Protein AF-A0A0R0E3N4-F1 (afdb_monomer_lite)

InterPro domains:
  IPR044238 Histone-lysine N-methyltransferase ASHR2-like [PTHR47420] (64-200)
  IPR046341 SET domain superfamily [G3DSA:2.170.270.10] (118-188)
  IPR046341 SET domain superfamily [SSF82199] (11-208)

Organism: Glycine max (NCBI:txid3847)

pLDDT: mean 72.22, std 20.23, range [28.89, 97.94]

Radius of gyration: 21.81 Å; chains: 1; bounding box: 54×53×67 Å

Structure (mmCIF, N/CA/C/O backbone):
data_AF-A0A0R0E3N4-F1
#
_entry.id   AF-A0A0R0E3N4-F1
#
loop_
_atom_site.group_PDB
_atom_site.id
_atom_site.type_symbol
_atom_site.label_atom_id
_atom_site.label_alt_id
_atom_site.label_comp_id
_atom_site.label_asym_id
_atom_site.label_entity_id
_atom_site.label_seq_id
_atom_site.pdbx_PDB_ins_code
_atom_site.Cartn_x
_atom_site.Cartn_y
_atom_site.Cartn_z
_atom_site.occupancy
_atom_site.B_iso_or_equiv
_atom_site.auth_seq_id
_atom_site.auth_comp_id
_atom_site.auth_asym_id
_atom_site.auth_atom_id
_atom_site.pdbx_PDB_model_num
ATOM 1 N N . MET A 1 1 ? -8.255 33.080 -35.577 1.00 38.28 1 MET A N 1
ATOM 2 C CA . MET A 1 1 ? -7.190 32.086 -35.333 1.00 38.28 1 MET A CA 1
ATOM 3 C C . MET A 1 1 ? -7.620 31.257 -34.135 1.00 38.28 1 MET A C 1
ATOM 5 O O . MET A 1 1 ? -7.646 31.780 -33.030 1.00 38.28 1 MET A O 1
ATOM 9 N N . LEU A 1 2 ? -8.119 30.042 -34.374 1.00 29.05 2 LEU A N 1
ATOM 10 C CA . LEU A 1 2 ? -8.650 29.167 -33.329 1.00 29.05 2 LEU A CA 1
ATOM 11 C C . LEU A 1 2 ? -7.459 28.662 -32.500 1.00 29.05 2 LEU A C 1
ATOM 13 O O . LEU A 1 2 ? -6.688 27.831 -32.976 1.00 29.05 2 LEU A O 1
ATOM 17 N N . ILE A 1 3 ? -7.261 29.205 -31.297 1.00 33.22 3 ILE A N 1
ATOM 18 C CA . ILE A 1 3 ? -6.323 28.630 -30.331 1.00 33.22 3 ILE A CA 1
ATOM 19 C C . ILE A 1 3 ? -6.971 27.332 -29.858 1.00 33.22 3 ILE A C 1
ATOM 21 O O . ILE A 1 3 ? -7.804 27.318 -28.955 1.00 33.22 3 ILE A O 1
ATOM 25 N N . VAL A 1 4 ? -6.628 26.236 -30.531 1.00 31.52 4 VAL A N 1
ATOM 26 C CA . VAL A 1 4 ? -6.852 24.895 -30.009 1.00 31.52 4 VAL A CA 1
ATOM 27 C C . VAL A 1 4 ? -5.963 24.798 -28.778 1.00 31.52 4 VAL A C 1
ATOM 29 O O . VAL A 1 4 ? -4.752 24.613 -28.887 1.00 31.52 4 VAL A O 1
ATOM 32 N N . MET A 1 5 ? -6.555 24.993 -27.599 1.00 29.36 5 MET A N 1
ATOM 33 C CA . MET A 1 5 ? -5.931 24.597 -26.346 1.00 29.36 5 MET A CA 1
ATOM 34 C C . MET A 1 5 ? -5.705 23.090 -26.442 1.00 29.36 5 MET A C 1
ATOM 36 O O . MET A 1 5 ? -6.627 22.298 -26.257 1.00 29.36 5 MET A O 1
ATOM 40 N N . VAL A 1 6 ? -4.487 22.694 -26.811 1.00 30.58 6 VAL A N 1
ATOM 41 C CA . VAL A 1 6 ? -4.043 21.308 -26.724 1.00 30.58 6 VAL A CA 1
ATOM 42 C C . VAL A 1 6 ? -4.150 20.949 -25.251 1.00 30.58 6 VAL A C 1
ATOM 44 O O . VAL A 1 6 ? -3.351 21.407 -24.436 1.00 30.58 6 VAL A O 1
ATOM 47 N N . ALA A 1 7 ? -5.196 20.201 -24.901 1.00 36.47 7 ALA A N 1
ATOM 48 C CA . ALA A 1 7 ? -5.356 19.651 -23.571 1.00 36.47 7 ALA A CA 1
ATOM 49 C C . ALA A 1 7 ? -4.052 18.927 -23.227 1.00 36.47 7 ALA A C 1
ATOM 51 O O . ALA A 1 7 ? -3.679 17.969 -23.908 1.00 36.47 7 ALA A O 1
ATOM 52 N N . SER A 1 8 ? -3.327 19.445 -22.233 1.00 45.41 8 SER A N 1
ATOM 53 C CA . SER A 1 8 ? -2.086 18.845 -21.754 1.00 45.41 8 SER A CA 1
ATOM 54 C C . SER A 1 8 ? -2.385 17.392 -21.397 1.00 45.41 8 SER A C 1
ATOM 56 O O . SER A 1 8 ? -3.122 17.116 -20.446 1.00 45.41 8 SER A O 1
ATOM 58 N N . ARG A 1 9 ? -1.912 16.454 -22.224 1.00 63.31 9 ARG A N 1
ATOM 59 C CA . ARG A 1 9 ? -2.118 15.028 -21.983 1.00 63.31 9 ARG A CA 1
ATOM 60 C C . ARG A 1 9 ? -1.339 14.676 -20.723 1.00 63.31 9 ARG A C 1
ATOM 62 O O . ARG A 1 9 ? -0.120 14.818 -20.688 1.00 63.31 9 ARG A O 1
ATOM 69 N N . SER A 1 10 ? -2.056 14.243 -19.687 1.00 82.56 10 SER A N 1
ATOM 70 C CA . SER A 1 10 ? -1.453 13.737 -18.451 1.00 82.56 10 SER A CA 1
ATOM 71 C C . SER A 1 10 ? -0.398 12.683 -18.786 1.00 82.56 10 SER A C 1
ATOM 73 O O . SER A 1 10 ? -0.695 11.769 -19.553 1.00 82.56 10 SER A O 1
ATOM 75 N N . LEU A 1 11 ? 0.805 12.792 -18.206 1.00 86.75 11 LEU A N 1
ATOM 76 C CA . LEU A 1 11 ? 1.922 11.849 -18.405 1.00 86.75 11 LEU A CA 1
ATOM 77 C C . LEU A 1 11 ? 1.568 10.416 -17.995 1.00 86.75 11 LEU A C 1
ATOM 79 O O . LEU A 1 11 ? 2.136 9.454 -18.509 1.00 86.75 11 LEU A O 1
ATOM 83 N N . LEU A 1 12 ? 0.628 10.296 -17.059 1.00 90.19 12 LEU A N 1
ATOM 84 C CA . LEU A 1 12 ? 0.158 9.041 -16.502 1.00 90.19 12 LEU A CA 1
ATOM 85 C C . LEU A 1 12 ? -1.343 8.889 -16.732 1.00 90.19 12 LEU A C 1
ATOM 87 O O . LEU A 1 12 ? -2.089 9.874 -16.728 1.00 90.19 12 LEU A O 1
ATOM 91 N N . ARG A 1 13 ? -1.794 7.646 -16.863 1.00 92.44 13 ARG A N 1
ATOM 92 C CA . ARG A 1 13 ? -3.210 7.273 -16.836 1.00 92.44 13 ARG A CA 1
ATOM 93 C C . ARG A 1 13 ? -3.412 6.069 -15.924 1.00 92.44 13 ARG A C 1
ATOM 95 O O . ARG A 1 13 ? -2.495 5.273 -15.748 1.00 92.44 13 ARG A O 1
ATOM 102 N N . MET A 1 14 ? -4.597 5.961 -15.338 1.00 92.25 14 MET A N 1
ATOM 103 C CA . MET A 1 14 ? -4.974 4.808 -14.524 1.00 92.25 14 MET A CA 1
ATOM 104 C C . MET A 1 14 ? -5.423 3.664 -15.432 1.00 92.25 14 MET A C 1
ATOM 106 O O . MET A 1 14 ? -6.168 3.898 -16.379 1.00 92.25 14 MET A O 1
ATOM 110 N N . GLU A 1 15 ? -4.984 2.449 -15.131 1.00 94.44 15 GLU A N 1
ATOM 111 C CA . GLU A 1 15 ? -5.336 1.228 -15.854 1.00 94.44 15 GLU A CA 1
ATOM 112 C C . GLU A 1 15 ? -5.663 0.099 -14.877 1.00 94.44 15 GLU A C 1
ATOM 114 O O . GLU A 1 15 ? -5.150 0.061 -13.754 1.00 94.44 15 GLU A O 1
ATOM 119 N N . GLN A 1 16 ? -6.481 -0.850 -15.331 1.00 94.69 16 GLN A N 1
ATOM 120 C CA . GLN A 1 16 ? -6.652 -2.136 -14.663 1.00 94.69 16 GLN A CA 1
ATOM 121 C C . GLN A 1 16 ? -5.630 -3.120 -15.238 1.00 94.69 16 GLN A C 1
ATOM 123 O O . GLN A 1 16 ? -5.698 -3.494 -16.407 1.00 94.69 16 GLN A O 1
ATOM 128 N N . ILE A 1 17 ? -4.679 -3.548 -14.416 1.00 90.88 17 ILE A N 1
ATOM 129 C CA . ILE A 1 17 ? -3.582 -4.423 -14.816 1.00 90.88 17 ILE A CA 1
ATOM 130 C C . ILE A 1 17 ? -3.919 -5.861 -14.383 1.00 90.88 17 ILE A C 1
ATOM 132 O O . ILE A 1 17 ? -4.115 -6.107 -13.186 1.00 90.88 17 ILE A O 1
ATOM 136 N N . PRO A 1 18 ? -3.984 -6.830 -15.317 1.00 89.88 18 PRO A N 1
ATOM 137 C CA . PRO A 1 18 ? -4.276 -8.225 -14.992 1.00 89.88 18 PRO A CA 1
ATOM 138 C C . PRO A 1 18 ? -3.349 -8.768 -13.898 1.00 89.88 18 PRO A C 1
ATOM 140 O O . PRO A 1 18 ? -2.129 -8.644 -13.990 1.00 89.88 18 PRO A O 1
ATOM 143 N N . GLY A 1 19 ? -3.935 -9.326 -12.835 1.00 86.06 19 GLY A N 1
ATOM 144 C CA . GLY A 1 19 ? -3.200 -9.879 -11.690 1.00 86.06 19 GLY A CA 1
ATOM 145 C C . GLY A 1 19 ? -2.494 -8.860 -10.783 1.00 86.06 19 GLY A C 1
ATOM 146 O O . GLY A 1 19 ? -1.947 -9.267 -9.767 1.00 86.06 19 GLY A O 1
ATOM 147 N N . LYS A 1 20 ? -2.508 -7.556 -11.105 1.00 86.31 20 LYS A N 1
ATOM 148 C CA . LYS A 1 20 ? -1.841 -6.498 -10.313 1.00 86.31 20 LYS A CA 1
ATOM 149 C C . LYS A 1 20 ? -2.785 -5.394 -9.819 1.00 86.31 20 LYS A C 1
ATOM 151 O O . LYS A 1 20 ? -2.337 -4.421 -9.223 1.00 86.31 20 LYS A O 1
ATOM 156 N N . GLY A 1 21 ? -4.084 -5.505 -10.089 1.00 89.88 21 GLY A N 1
ATOM 157 C CA . GLY A 1 21 ? -5.069 -4.507 -9.671 1.00 89.88 21 GLY A CA 1
ATOM 158 C C . GLY A 1 21 ? -4.987 -3.208 -10.478 1.00 89.88 21 GLY A C 1
ATOM 159 O O . GLY A 1 21 ? -4.683 -3.221 -11.668 1.00 89.88 21 GLY A O 1
ATOM 160 N N . ARG A 1 22 ? -5.306 -2.077 -9.844 1.00 93.38 22 ARG A N 1
ATOM 161 C CA . ARG A 1 22 ? -5.263 -0.751 -10.485 1.00 93.38 22 ARG A CA 1
ATOM 162 C C . ARG A 1 22 ? -3.859 -0.179 -10.381 1.00 93.38 22 ARG A C 1
ATOM 164 O O . ARG A 1 22 ? -3.309 -0.188 -9.289 1.00 93.38 22 ARG A O 1
ATOM 171 N N . GLY A 1 23 ? -3.344 0.390 -11.465 1.00 92.44 23 GLY A N 1
ATOM 172 C CA . GLY A 1 23 ? -2.042 1.051 -11.461 1.00 92.44 23 GLY A CA 1
ATOM 173 C C . GLY A 1 23 ? -1.989 2.278 -12.366 1.00 92.44 23 GLY A C 1
ATOM 174 O O . GLY A 1 23 ? -2.790 2.424 -13.290 1.00 92.44 23 GLY A O 1
ATOM 175 N N . LEU A 1 24 ? -1.038 3.171 -12.105 1.00 91.56 24 LEU A N 1
ATOM 176 C CA . LEU A 1 24 ? -0.659 4.240 -13.023 1.00 91.56 24 LEU A CA 1
ATOM 177 C C . LEU A 1 24 ? 0.336 3.707 -14.052 1.00 91.56 24 LEU A C 1
ATOM 179 O O . LEU A 1 24 ? 1.364 3.133 -13.702 1.00 91.56 24 LEU A O 1
ATOM 183 N N . VAL A 1 25 ? 0.042 3.951 -15.326 1.00 92.88 25 VAL A N 1
ATOM 184 C CA . VAL A 1 25 ? 0.941 3.651 -16.444 1.00 92.88 25 VAL A CA 1
ATOM 185 C C . VAL A 1 25 ? 1.244 4.915 -17.234 1.00 92.88 25 VAL A C 1
ATOM 187 O O . VAL A 1 25 ? 0.434 5.847 -17.288 1.00 92.88 25 VAL A O 1
ATOM 190 N N . ALA A 1 26 ? 2.396 4.936 -17.896 1.00 91.62 26 ALA A N 1
ATOM 191 C CA . ALA A 1 26 ? 2.759 6.015 -18.799 1.00 91.62 26 ALA A CA 1
ATOM 192 C C . ALA A 1 26 ? 1.774 6.102 -19.981 1.00 91.62 26 ALA A C 1
ATOM 194 O O . ALA A 1 26 ? 1.436 5.100 -20.615 1.00 91.62 26 ALA A O 1
ATOM 195 N N . SER A 1 27 ? 1.295 7.308 -20.288 1.00 92.12 27 SER A N 1
ATOM 196 C CA . SER A 1 27 ? 0.447 7.590 -21.460 1.00 92.12 27 SER A CA 1
ATOM 197 C C . SER A 1 27 ? 1.247 7.878 -22.731 1.00 92.12 27 SER A C 1
ATOM 199 O O . SER A 1 27 ? 0.683 7.929 -23.823 1.00 92.12 27 SER A O 1
ATOM 201 N N . GLN A 1 28 ? 2.554 8.065 -22.577 1.00 91.19 28 GLN A N 1
ATOM 202 C CA . GLN A 1 28 ? 3.512 8.393 -23.621 1.00 91.19 28 GLN A CA 1
ATOM 203 C C . GLN A 1 28 ? 4.918 7.972 -23.182 1.00 91.19 28 GLN A C 1
ATOM 205 O O . GLN A 1 28 ? 5.122 7.596 -22.029 1.00 91.19 28 GLN A O 1
ATOM 210 N N . LEU A 1 29 ? 5.893 8.065 -24.086 1.00 89.25 29 LEU A N 1
ATOM 211 C CA . LEU A 1 29 ? 7.301 7.896 -23.734 1.00 89.25 29 LEU A CA 1
ATOM 212 C C . LEU A 1 29 ? 7.722 8.960 -22.710 1.00 89.25 29 LEU A C 1
ATOM 214 O O . LEU A 1 29 ? 7.421 10.145 -22.870 1.00 89.25 29 LEU A O 1
ATOM 218 N N . LEU A 1 30 ? 8.421 8.522 -21.666 1.00 84.62 30 LEU A N 1
ATOM 219 C CA . LEU A 1 30 ? 8.923 9.364 -20.584 1.00 84.62 30 LEU A CA 1
ATOM 220 C C . LEU A 1 30 ? 10.445 9.438 -20.676 1.00 84.62 30 LEU A C 1
ATOM 222 O O . LEU A 1 30 ? 11.097 8.455 -21.026 1.00 84.62 30 LEU A O 1
ATOM 226 N N . LYS A 1 31 ? 11.015 10.602 -20.365 1.00 81.44 31 LYS A N 1
ATOM 227 C CA . LYS A 1 31 ? 12.471 10.760 -20.270 1.00 81.44 31 LYS A CA 1
ATOM 228 C C . LYS A 1 31 ? 12.956 10.356 -18.879 1.00 81.44 31 LYS A C 1
ATOM 230 O O . LYS A 1 31 ? 12.248 10.559 -17.892 1.00 81.44 31 LYS A O 1
ATOM 235 N N . ALA A 1 32 ? 14.185 9.854 -18.792 1.00 80.12 32 ALA A N 1
ATOM 236 C CA . ALA A 1 32 ? 14.852 9.661 -17.508 1.00 80.12 32 ALA A CA 1
ATOM 237 C C . ALA A 1 32 ? 14.907 10.988 -16.725 1.00 80.12 32 ALA A C 1
ATOM 239 O O . ALA A 1 32 ? 15.133 12.048 -17.310 1.00 80.12 32 ALA A O 1
ATOM 240 N N . GLY A 1 33 ? 14.644 10.931 -15.416 1.00 76.12 33 GLY A N 1
ATOM 241 C CA . GLY A 1 33 ? 14.601 12.107 -14.535 1.00 76.12 33 GLY A CA 1
ATOM 242 C C . GLY A 1 33 ? 13.369 13.009 -14.699 1.00 76.12 33 GLY A C 1
ATOM 243 O O . GLY A 1 33 ? 13.237 14.001 -13.985 1.00 76.12 33 GLY A O 1
ATOM 244 N N . GLN A 1 34 ? 12.444 12.693 -15.611 1.00 77.81 34 GLN A N 1
ATOM 245 C CA . GLN A 1 34 ? 11.229 13.482 -15.785 1.00 77.81 34 GLN A CA 1
ATOM 246 C C . GLN A 1 34 ? 10.310 13.358 -14.561 1.00 77.81 34 GLN A C 1
ATOM 248 O O . GLN A 1 34 ? 9.928 12.259 -14.164 1.00 77.81 34 GLN A O 1
ATOM 253 N N . ILE A 1 35 ? 9.893 14.496 -14.001 1.00 79.62 35 ILE A N 1
ATOM 254 C CA . ILE A 1 35 ? 8.940 14.532 -12.886 1.00 79.62 35 ILE A CA 1
ATOM 255 C C . ILE A 1 35 ? 7.564 14.074 -13.384 1.00 79.62 35 ILE A C 1
ATOM 257 O O . ILE A 1 35 ? 6.957 14.714 -14.245 1.00 79.62 35 ILE A O 1
ATOM 261 N N . LEU A 1 36 ? 7.071 12.963 -12.832 1.00 79.62 36 LEU A N 1
ATOM 262 C CA . LEU A 1 36 ? 5.793 12.358 -13.230 1.00 79.62 36 LEU A CA 1
ATOM 263 C C . LEU A 1 36 ? 4.612 12.885 -12.415 1.00 79.62 36 LEU A C 1
ATOM 265 O O . LEU A 1 36 ? 3.540 13.142 -12.961 1.00 79.62 36 LEU A O 1
ATOM 269 N N . LEU A 1 37 ? 4.812 13.045 -11.108 1.00 76.62 37 LEU A N 1
ATOM 270 C CA . LEU A 1 37 ? 3.835 13.587 -10.175 1.00 76.62 37 LEU A CA 1
ATOM 271 C C . LEU A 1 37 ? 4.526 14.542 -9.210 1.00 76.62 37 LEU A C 1
ATOM 273 O O . LEU A 1 37 ? 5.565 14.219 -8.645 1.00 76.62 37 LEU A O 1
ATOM 277 N N . LEU A 1 38 ? 3.876 15.675 -8.965 1.00 72.00 38 LEU A N 1
ATOM 278 C CA . LEU A 1 38 ? 4.173 16.546 -7.841 1.00 72.00 38 LEU A CA 1
ATOM 279 C C . LEU A 1 38 ? 2.931 16.574 -6.947 1.00 72.00 38 LEU A C 1
ATOM 281 O O . LEU A 1 38 ? 1.899 17.143 -7.312 1.00 72.00 38 LEU A O 1
ATOM 285 N N . SER A 1 39 ? 2.997 15.895 -5.805 1.00 67.50 39 SER A N 1
ATOM 286 C CA . SER A 1 39 ? 1.917 15.889 -4.817 1.00 67.50 39 SER A CA 1
ATOM 287 C C . SER A 1 39 ? 2.204 16.950 -3.766 1.00 67.50 39 SER A C 1
ATOM 289 O O . SER A 1 39 ? 3.079 16.768 -2.932 1.00 67.50 39 SER A O 1
ATOM 291 N N . SER A 1 40 ? 1.467 18.060 -3.810 1.00 54.47 40 SER A N 1
ATOM 292 C CA . SER A 1 40 ? 1.698 19.183 -2.897 1.00 54.47 40 SER A CA 1
ATOM 293 C C . SER A 1 40 ? 1.169 18.940 -1.482 1.00 54.47 40 SER A C 1
ATOM 295 O O . SER A 1 40 ? 1.692 19.526 -0.544 1.00 54.47 40 SER A O 1
ATOM 297 N N . HIS A 1 41 ? 0.141 18.097 -1.311 1.00 68.56 41 HIS A N 1
ATOM 298 C CA . HIS A 1 41 ? -0.488 17.868 -0.008 1.00 68.56 41 HIS A CA 1
ATOM 299 C C . HIS A 1 41 ? -0.944 16.410 0.131 1.00 68.56 41 HIS A C 1
ATOM 301 O O . HIS A 1 41 ? -1.670 15.921 -0.746 1.00 68.56 41 HIS A O 1
ATOM 307 N N . PRO A 1 42 ? -0.550 15.703 1.205 1.00 74.19 42 PRO A N 1
ATOM 308 C CA . PRO A 1 42 ? -1.092 14.385 1.491 1.00 74.19 42 PRO A CA 1
ATOM 309 C C . PRO A 1 42 ? -2.577 14.480 1.864 1.00 74.19 42 PRO A C 1
ATOM 311 O O . PRO A 1 42 ? -3.055 15.501 2.361 1.00 74.19 42 PRO A O 1
ATOM 314 N N . LEU A 1 43 ? -3.314 13.396 1.623 1.00 74.19 43 LEU A N 1
ATOM 315 C CA . LEU A 1 43 ? -4.706 13.265 2.042 1.00 74.19 43 LEU A CA 1
ATOM 316 C C . LEU A 1 43 ? -4.809 13.280 3.565 1.00 74.19 43 LEU A C 1
ATOM 318 O O . LEU A 1 43 ? -5.679 13.957 4.095 1.00 74.19 43 LEU A O 1
ATOM 322 N N . LEU A 1 44 ? -3.904 12.569 4.234 1.00 76.50 44 LEU A N 1
ATOM 323 C CA . LEU A 1 44 ? -3.768 12.501 5.682 1.00 76.50 44 LEU A CA 1
ATOM 324 C C . LEU A 1 44 ? -2.285 12.637 6.035 1.00 76.50 44 LEU A C 1
ATOM 326 O O . LEU A 1 44 ? -1.452 12.046 5.350 1.00 76.50 44 LEU A O 1
ATOM 330 N N . HIS A 1 45 ? -1.973 13.400 7.081 1.00 73.75 45 HIS A N 1
ATOM 331 C CA . HIS A 1 45 ? -0.630 13.546 7.638 1.00 73.75 45 HIS A CA 1
ATOM 332 C C . HIS A 1 45 ? -0.712 13.325 9.150 1.00 73.75 45 HIS A C 1
ATOM 334 O O . HIS A 1 45 ? -1.410 14.061 9.846 1.00 73.75 45 HIS A O 1
ATOM 340 N N . LEU A 1 46 ? -0.008 12.316 9.6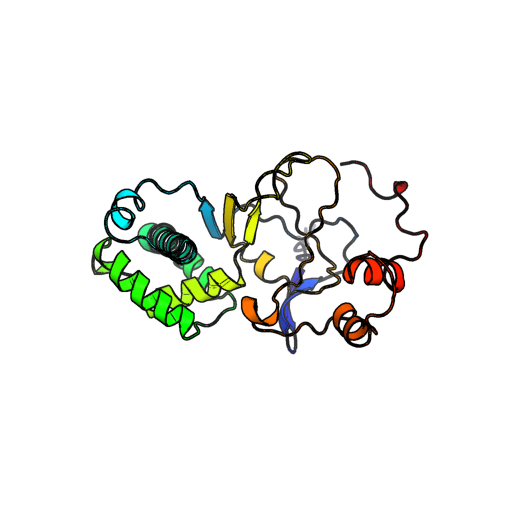45 1.00 69.56 46 LEU A N 1
ATOM 341 C CA . LEU A 1 46 ? 0.069 11.953 11.055 1.00 69.56 46 LEU A CA 1
ATOM 342 C C . LEU A 1 46 ? 1.494 12.207 11.530 1.00 69.56 46 LEU A C 1
ATOM 344 O O . LEU A 1 46 ? 2.380 11.410 11.227 1.00 69.56 46 LEU A O 1
ATOM 348 N N . THR A 1 47 ? 1.737 13.307 12.245 1.00 62.66 47 THR A N 1
ATOM 349 C CA . THR A 1 47 ? 3.030 13.483 12.918 1.00 62.66 47 THR A CA 1
ATOM 350 C C . THR A 1 47 ? 3.032 12.703 14.225 1.00 62.66 47 THR A C 1
ATOM 352 O O . THR A 1 47 ? 2.036 12.687 14.950 1.00 62.66 47 THR A O 1
ATOM 355 N N . LEU A 1 48 ? 4.173 12.103 14.565 1.00 56.69 48 LEU A N 1
ATOM 356 C CA . LEU A 1 48 ? 4.369 11.445 15.863 1.00 56.69 48 LEU A CA 1
ATOM 357 C C . LEU A 1 48 ? 4.312 12.424 17.057 1.00 56.69 48 LEU A C 1
ATOM 359 O O . LEU A 1 48 ? 4.259 11.988 18.199 1.00 56.69 48 LEU A O 1
ATOM 363 N N . THR A 1 49 ? 4.292 13.736 16.795 1.00 47.44 49 THR A N 1
ATOM 364 C CA . THR A 1 49 ? 4.247 14.819 17.791 1.00 47.44 49 THR A CA 1
ATOM 365 C C . THR A 1 49 ? 2.854 15.410 18.043 1.00 47.44 49 THR A C 1
ATOM 367 O O . THR A 1 49 ? 2.717 16.275 18.908 1.00 47.44 49 THR A O 1
ATOM 370 N N . MET A 1 50 ? 1.802 14.997 17.320 1.00 47.19 50 MET A N 1
ATOM 371 C CA . MET A 1 50 ? 0.417 15.452 17.569 1.00 47.19 50 MET A CA 1
ATOM 372 C C . MET A 1 50 ? -0.233 14.698 18.742 1.00 47.19 50 MET A C 1
ATOM 374 O O . MET A 1 50 ? -1.339 14.167 18.654 1.00 47.19 50 MET A O 1
ATOM 378 N N . THR A 1 51 ? 0.477 14.687 19.864 1.00 46.69 51 THR A N 1
ATOM 379 C CA . THR A 1 51 ? 0.271 13.820 21.025 1.00 46.69 51 THR A CA 1
ATOM 380 C C . THR A 1 51 ? -0.120 14.611 22.278 1.00 46.69 51 THR A C 1
ATOM 382 O O . THR A 1 51 ? 0.267 14.272 23.380 1.00 46.69 51 THR A O 1
ATOM 385 N N . ILE A 1 52 ? -0.907 15.687 22.166 1.00 41.75 52 ILE A N 1
ATOM 386 C CA . ILE A 1 52 ? -1.216 16.523 23.354 1.00 41.75 52 ILE A CA 1
ATOM 387 C C . ILE A 1 52 ? -2.645 16.317 23.884 1.00 41.75 52 ILE A C 1
ATOM 389 O O . ILE A 1 52 ? -2.905 16.546 25.062 1.00 41.75 52 ILE A O 1
ATOM 393 N N . VAL A 1 53 ? -3.575 15.800 23.073 1.00 46.25 53 VAL A N 1
ATOM 394 C CA . VAL A 1 53 ? -4.966 15.565 23.525 1.00 46.25 53 VAL A CA 1
ATOM 395 C C . VAL A 1 53 ? -5.270 14.080 23.748 1.00 46.25 53 VAL A C 1
ATOM 397 O O . VAL A 1 53 ? -6.069 13.750 24.618 1.00 46.25 53 VAL A O 1
ATOM 400 N N . LEU A 1 54 ? -4.602 13.173 23.024 1.00 51.62 54 LEU A N 1
ATOM 401 C CA . LEU A 1 54 ? -4.773 11.730 23.219 1.00 51.62 54 LEU A CA 1
ATOM 402 C C . LEU A 1 54 ? -3.863 11.153 24.307 1.00 51.62 54 LEU A C 1
ATOM 404 O O . LEU A 1 54 ? -4.296 10.246 25.010 1.00 51.62 54 LEU A O 1
ATOM 408 N N . GLU A 1 55 ? -2.643 11.670 24.492 1.00 50.44 55 GLU A N 1
ATOM 409 C CA . GLU A 1 55 ? -1.723 11.121 25.501 1.00 50.44 55 GLU A CA 1
ATOM 410 C C . GLU A 1 55 ? -2.282 11.235 26.914 1.00 50.44 55 GLU A C 1
ATOM 412 O O . GLU A 1 55 ? -2.146 10.294 27.685 1.00 50.44 55 GLU A O 1
ATOM 417 N N . SER A 1 56 ? -2.970 12.322 27.259 1.00 50.69 56 SER A N 1
ATOM 418 C CA . SER A 1 56 ? -3.563 12.465 28.591 1.00 50.69 56 SER A CA 1
ATOM 419 C C . SER A 1 56 ? -4.709 11.477 28.842 1.00 50.69 56 SER A C 1
ATOM 421 O O . SER A 1 56 ? -4.886 11.042 29.977 1.00 50.69 56 SER A O 1
ATOM 423 N N . TYR A 1 57 ? -5.448 11.066 27.804 1.00 50.12 57 TYR A N 1
ATOM 424 C CA . TYR A 1 57 ? -6.557 10.112 27.928 1.00 50.12 57 TYR A CA 1
ATOM 425 C C . TYR A 1 57 ? -6.111 8.645 27.797 1.00 50.12 57 TYR A C 1
ATOM 427 O O . TYR A 1 57 ? -6.517 7.810 28.607 1.00 50.12 57 TYR A O 1
ATOM 435 N N . LEU A 1 58 ? -5.247 8.315 26.826 1.00 51.91 58 LEU A N 1
ATOM 436 C CA . LEU A 1 58 ? -4.751 6.944 26.634 1.00 51.91 58 LEU A CA 1
ATOM 437 C C . LEU A 1 58 ? -3.675 6.559 27.653 1.00 51.91 58 LEU A C 1
ATOM 439 O O . LEU A 1 58 ? -3.691 5.421 28.118 1.00 51.91 58 LEU A O 1
ATOM 443 N N . SER A 1 59 ? -2.788 7.475 28.063 1.00 47.25 59 SER A N 1
ATOM 444 C CA . SER A 1 59 ? -1.750 7.147 29.058 1.00 47.25 59 SER A CA 1
ATOM 445 C C . SER A 1 59 ? -2.328 6.904 30.452 1.00 47.25 59 SER A C 1
ATOM 447 O O . SER A 1 59 ? -1.710 6.199 31.244 1.00 47.25 59 SER A O 1
ATOM 449 N N . LEU A 1 60 ? -3.515 7.447 30.762 1.00 43.84 60 LEU A N 1
ATOM 450 C CA . LEU A 1 60 ? -4.175 7.202 32.048 1.00 43.84 60 LEU A CA 1
ATOM 451 C C . LEU A 1 60 ? -4.904 5.855 32.119 1.00 43.84 60 LEU A C 1
ATOM 453 O O . LEU A 1 60 ? -5.256 5.433 33.217 1.00 43.84 60 LEU A O 1
ATOM 457 N N . THR A 1 61 ? -5.161 5.192 30.987 1.00 44.31 61 THR A N 1
ATOM 458 C CA . THR A 1 61 ? -6.007 3.990 30.980 1.00 44.31 61 THR A CA 1
ATOM 459 C C . THR A 1 61 ? -5.332 2.737 30.442 1.00 44.31 61 THR A C 1
ATOM 461 O O . THR A 1 61 ? -5.654 1.663 30.947 1.00 44.31 61 THR A O 1
ATOM 464 N N . ILE A 1 62 ? -4.412 2.795 29.468 1.00 47.38 62 ILE A N 1
ATOM 465 C CA . ILE A 1 62 ? -3.878 1.568 28.851 1.00 47.38 62 ILE A CA 1
ATOM 466 C C . ILE A 1 62 ? -2.436 1.778 28.348 1.00 47.38 62 ILE A C 1
ATOM 468 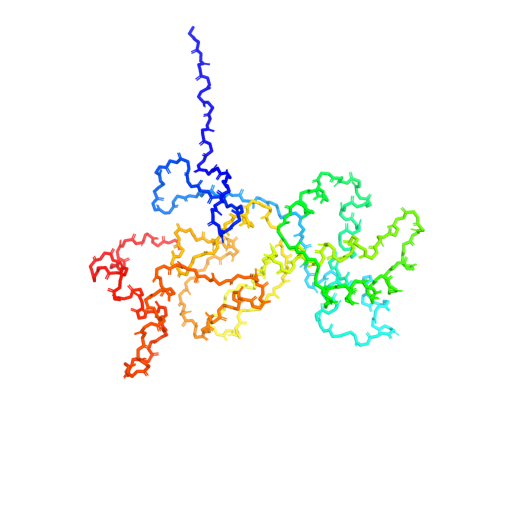O O . ILE A 1 62 ? -2.151 2.690 27.575 1.00 47.38 62 ILE A O 1
ATOM 472 N N . VAL A 1 63 ? -1.519 0.875 28.716 1.00 52.72 63 VAL A N 1
ATOM 473 C CA . VAL A 1 63 ? -0.245 0.682 27.998 1.00 52.72 63 VAL A CA 1
ATOM 474 C C . VAL A 1 63 ? -0.582 0.021 26.661 1.00 52.72 63 VAL A C 1
ATOM 476 O O . VAL A 1 63 ? -0.624 -1.203 26.552 1.00 52.72 63 VAL A O 1
ATOM 479 N N . LEU A 1 64 ? -0.939 0.811 25.648 1.00 56.03 64 LEU A N 1
ATOM 480 C CA . LEU A 1 64 ? -1.162 0.263 24.312 1.00 56.03 64 LEU A CA 1
ATOM 481 C C . LEU A 1 64 ? 0.182 -0.103 23.684 1.00 56.03 64 LEU A C 1
ATOM 483 O O . LEU A 1 64 ? 1.136 0.669 23.767 1.00 56.03 64 LEU A O 1
ATOM 487 N N . LEU A 1 65 ? 0.232 -1.238 22.979 1.00 61.75 65 LEU A N 1
ATOM 488 C CA . LEU A 1 65 ? 1.332 -1.501 22.051 1.00 61.75 65 LEU A CA 1
ATOM 489 C C . LEU A 1 65 ? 1.468 -0.328 21.071 1.00 61.75 65 LEU A C 1
ATOM 491 O O . LEU A 1 65 ? 0.461 0.215 20.605 1.00 61.75 65 LEU A O 1
ATOM 495 N N . SER A 1 66 ? 2.710 0.012 20.719 1.00 70.56 66 SER A N 1
ATOM 496 C CA . SER A 1 66 ? 3.055 1.127 19.824 1.00 70.56 66 SER A CA 1
ATOM 497 C C . SER A 1 66 ? 2.207 1.153 18.545 1.00 70.56 66 SER A C 1
ATOM 499 O O . SER A 1 66 ? 1.716 2.204 18.140 1.00 70.56 66 SER A O 1
ATOM 501 N N . GLN A 1 67 ? 1.932 -0.013 17.952 1.00 76.50 67 GLN A N 1
ATOM 502 C CA . GLN A 1 67 ? 1.094 -0.130 16.757 1.00 76.50 67 GLN A CA 1
ATOM 503 C C . GLN A 1 67 ? -0.348 0.351 16.986 1.00 76.50 67 GLN A C 1
ATOM 505 O O . GLN A 1 67 ? -0.897 1.088 16.168 1.00 76.50 67 GLN A O 1
ATOM 510 N N . ARG A 1 68 ? -0.973 -0.025 18.108 1.00 81.56 68 ARG A N 1
ATOM 511 C CA . ARG A 1 68 ? -2.353 0.378 18.413 1.00 81.56 68 ARG A CA 1
ATOM 512 C C . ARG A 1 68 ? -2.448 1.869 18.738 1.00 81.56 68 ARG A C 1
ATOM 514 O O . ARG A 1 68 ? -3.468 2.481 18.437 1.00 81.56 68 ARG A O 1
ATOM 521 N N . GLN A 1 69 ? -1.390 2.470 19.289 1.00 77.81 69 GLN A N 1
ATOM 522 C CA . GLN A 1 69 ? -1.323 3.923 19.476 1.00 77.81 69 GLN A CA 1
ATOM 523 C C . GLN A 1 69 ? -1.328 4.656 18.132 1.00 77.81 69 GLN A C 1
ATOM 525 O O . GLN A 1 69 ? -2.109 5.586 17.950 1.00 77.81 69 GLN A O 1
ATOM 530 N N . VAL A 1 70 ? -0.514 4.223 17.163 1.00 80.44 70 VAL A N 1
ATOM 531 C CA . VAL A 1 70 ? -0.506 4.810 15.809 1.00 80.44 70 VAL A CA 1
ATOM 532 C C . VAL A 1 70 ? -1.886 4.689 15.156 1.00 80.44 70 VAL A C 1
ATOM 534 O O . VAL A 1 70 ? -2.410 5.667 14.624 1.00 80.44 70 VAL A O 1
ATOM 537 N N . GLN A 1 71 ? -2.524 3.525 15.281 1.00 88.31 71 GLN A N 1
ATOM 538 C CA . GLN A 1 71 ? -3.878 3.304 14.776 1.00 88.31 71 GLN A CA 1
ATOM 539 C C . GLN A 1 71 ? -4.919 4.205 15.461 1.00 88.31 71 GLN A C 1
ATOM 541 O O . GLN A 1 71 ? -5.776 4.768 14.787 1.00 88.31 71 GLN A O 1
ATOM 546 N N . ALA A 1 72 ? -4.839 4.412 16.779 1.00 87.06 72 ALA A N 1
ATOM 547 C CA . ALA A 1 72 ? -5.729 5.337 17.481 1.00 87.06 72 ALA A CA 1
ATOM 548 C C . ALA A 1 72 ? -5.578 6.780 16.966 1.00 87.06 72 ALA A C 1
ATOM 550 O O . ALA A 1 72 ? -6.579 7.446 16.688 1.00 87.06 72 ALA A O 1
ATOM 551 N N . HIS A 1 73 ? -4.337 7.239 16.764 1.00 82.94 73 HIS A N 1
ATOM 552 C CA . HIS A 1 73 ? -4.061 8.558 16.188 1.00 82.94 73 HIS A CA 1
ATOM 553 C C . HIS A 1 73 ? -4.629 8.700 14.773 1.00 82.94 73 HIS A C 1
ATOM 555 O O . HIS A 1 73 ? -5.246 9.721 14.470 1.00 82.94 73 HIS A O 1
ATOM 561 N N . LEU A 1 74 ? -4.494 7.671 13.930 1.00 88.38 74 LEU A N 1
ATOM 562 C CA . LEU A 1 74 ? -5.115 7.621 12.605 1.00 88.38 74 LEU A CA 1
ATOM 563 C C . LEU A 1 74 ? -6.629 7.840 12.677 1.00 88.38 74 LEU A C 1
ATOM 565 O O . LEU A 1 74 ? -7.164 8.655 11.922 1.00 88.38 74 LEU A O 1
ATOM 569 N N . ILE A 1 75 ? -7.326 7.137 13.572 1.00 90.69 75 ILE A N 1
ATOM 570 C CA . ILE A 1 75 ? -8.787 7.230 13.684 1.00 90.69 75 ILE A CA 1
ATOM 571 C C . ILE A 1 75 ? -9.220 8.621 14.145 1.00 90.69 75 ILE A C 1
ATOM 573 O O . ILE A 1 75 ? -10.129 9.209 13.558 1.00 90.69 75 ILE A O 1
ATOM 577 N N . VAL A 1 76 ? -8.530 9.199 15.126 1.00 85.88 76 VAL A N 1
ATOM 578 C CA . VAL A 1 76 ? -8.837 10.551 15.614 1.00 85.88 76 VAL A CA 1
ATOM 579 C C . VAL A 1 76 ? -8.539 11.609 14.553 1.00 85.88 76 VAL A C 1
ATOM 581 O O . VAL A 1 76 ? -9.358 12.500 14.314 1.00 85.88 76 VAL A O 1
ATOM 584 N N . ALA A 1 77 ? -7.407 11.497 13.857 1.00 83.81 77 ALA A N 1
ATOM 585 C CA . ALA A 1 77 ? -7.081 12.394 12.755 1.00 83.81 77 ALA A CA 1
ATOM 586 C C . ALA A 1 77 ? -8.103 12.277 11.615 1.00 83.81 77 ALA A C 1
ATOM 588 O O . ALA A 1 77 ? -8.529 13.292 11.066 1.00 83.81 77 ALA A O 1
ATOM 589 N N . SER A 1 78 ? -8.556 11.059 11.305 1.00 86.38 78 SER A N 1
ATOM 590 C CA . SER A 1 78 ? -9.596 10.804 10.303 1.00 86.38 78 SER A CA 1
ATOM 591 C C . SER A 1 78 ? -10.936 11.419 10.705 1.00 86.38 78 SER A C 1
ATOM 593 O O . SER A 1 78 ? -11.587 12.054 9.876 1.00 86.38 78 SER A O 1
ATOM 595 N N . HIS A 1 79 ? -11.331 11.307 11.977 1.00 84.94 79 HIS A N 1
ATOM 596 C CA . HIS A 1 79 ? -12.536 11.952 12.499 1.00 84.94 79 HIS A CA 1
ATOM 597 C C . HIS A 1 79 ? -12.478 13.477 12.307 1.00 84.94 79 HIS A C 1
ATOM 599 O O . HIS A 1 79 ? -13.390 14.076 11.732 1.00 84.94 79 HIS A O 1
ATOM 605 N N . ASN A 1 80 ? -11.372 14.107 12.716 1.00 81.94 80 ASN A N 1
ATOM 606 C CA . ASN A 1 80 ? -11.191 15.556 12.596 1.00 81.94 80 ASN A CA 1
ATOM 607 C C . ASN A 1 80 ? -11.151 16.015 11.134 1.00 81.94 80 ASN A C 1
ATOM 609 O O . ASN A 1 80 ? -11.752 17.025 10.769 1.00 81.94 80 ASN A O 1
ATOM 613 N N . LEU A 1 81 ? -10.461 15.266 10.277 1.00 82.00 81 LEU A N 1
ATOM 614 C CA . LEU A 1 81 ? -10.267 15.649 8.888 1.00 82.00 81 LEU A CA 1
ATOM 615 C C . LEU A 1 81 ? -11.521 15.438 8.035 1.00 82.00 81 LEU A C 1
ATOM 617 O O . LEU A 1 81 ? -11.866 16.305 7.230 1.00 82.00 81 LEU A O 1
ATOM 621 N N . PHE A 1 82 ? -12.176 14.287 8.165 1.00 83.31 82 PHE A N 1
ATOM 622 C CA . PHE A 1 82 ? -13.245 13.886 7.255 1.00 83.31 82 PHE A CA 1
ATOM 623 C C . PHE A 1 82 ? -14.623 14.281 7.764 1.00 83.31 82 PHE A C 1
ATOM 625 O O . PHE A 1 82 ? -15.406 14.858 7.007 1.00 83.31 82 PHE A O 1
ATOM 632 N N . LEU A 1 83 ? -14.907 13.986 9.033 1.00 76.00 83 LEU A N 1
ATOM 633 C CA . LEU A 1 83 ? -16.234 14.181 9.605 1.00 76.00 83 LEU A CA 1
ATOM 634 C C . LEU A 1 83 ? -16.409 15.601 10.129 1.00 76.00 83 LEU A C 1
ATOM 636 O O . LEU A 1 83 ? -17.350 16.280 9.730 1.00 76.00 83 LEU A O 1
ATOM 640 N N . HIS A 1 84 ? -15.477 16.074 10.959 1.00 72.06 84 HIS A N 1
ATOM 641 C CA . HIS A 1 84 ? -15.616 17.377 11.610 1.00 72.06 84 HIS A CA 1
ATOM 642 C C . HIS A 1 84 ? -15.444 18.550 10.633 1.00 72.06 84 HIS A C 1
ATOM 644 O O . HIS A 1 84 ? -16.152 19.548 10.722 1.00 72.06 84 HIS A O 1
ATOM 650 N N . ASN A 1 85 ? -14.542 18.426 9.656 1.00 73.56 85 ASN A N 1
ATOM 651 C CA . ASN A 1 85 ? -14.369 19.442 8.610 1.00 73.56 85 ASN A CA 1
ATOM 652 C C . ASN A 1 85 ? -15.315 19.251 7.411 1.00 73.56 85 ASN A C 1
ATOM 654 O O . ASN A 1 85 ? -15.145 19.932 6.401 1.00 73.56 85 ASN A O 1
ATOM 658 N N . HIS A 1 86 ? -16.272 18.315 7.489 1.00 73.62 86 HIS A N 1
ATOM 659 C CA . HIS A 1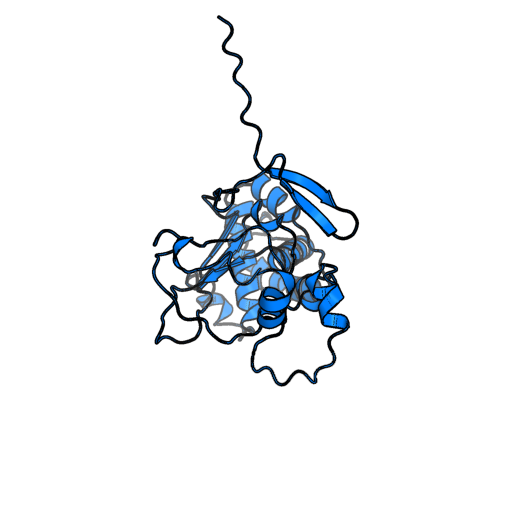 86 ? -17.229 18.000 6.426 1.00 73.62 86 HIS A CA 1
ATOM 660 C C . HIS A 1 86 ? -16.573 17.873 5.039 1.00 73.62 86 HIS A C 1
ATOM 662 O O . HIS A 1 86 ? -16.949 18.560 4.087 1.00 73.62 86 HIS A O 1
ATOM 668 N N . THR A 1 87 ? -15.612 16.951 4.892 1.00 80.25 87 THR A N 1
ATOM 669 C CA . THR A 1 87 ? -14.961 16.673 3.596 1.00 80.25 87 THR A CA 1
ATOM 670 C C . THR A 1 87 ? -15.295 15.279 3.031 1.00 80.25 87 THR A C 1
ATOM 672 O O . THR A 1 87 ? -14.398 14.443 2.885 1.00 80.25 87 THR A O 1
ATOM 675 N N . PRO A 1 88 ? -16.560 15.002 2.628 1.00 82.25 88 PRO A N 1
ATOM 676 C CA . PRO A 1 88 ? -16.960 13.689 2.107 1.00 82.25 88 PRO A CA 1
ATOM 677 C C . PRO A 1 88 ? -16.090 13.195 0.949 1.00 82.25 88 PRO A C 1
ATOM 679 O O . PRO A 1 88 ? -15.764 12.016 0.874 1.00 82.25 88 PRO A O 1
ATOM 682 N N . SER A 1 89 ? -15.650 14.094 0.064 1.00 86.69 89 SER A N 1
ATOM 683 C CA . SER A 1 89 ? -14.802 13.743 -1.081 1.00 86.69 89 SER A CA 1
ATOM 684 C C . SER A 1 89 ? -13.448 13.157 -0.669 1.00 86.69 89 SER A C 1
ATOM 686 O O . SER A 1 89 ? -12.948 12.243 -1.329 1.00 86.69 89 SER A O 1
ATOM 688 N N . LYS A 1 90 ? -12.863 13.634 0.437 1.00 87.56 90 LYS A N 1
ATOM 689 C CA . LYS A 1 90 ? -11.607 13.101 0.977 1.00 87.56 90 LYS A CA 1
ATOM 690 C C . LYS A 1 90 ? -11.811 11.713 1.572 1.00 87.56 90 LYS A C 1
ATOM 692 O O . LYS A 1 90 ? -11.019 10.823 1.273 1.00 87.56 90 LYS A O 1
ATOM 697 N N . LEU A 1 91 ? -12.898 11.511 2.321 1.00 89.62 91 LEU A N 1
ATOM 698 C CA . LEU A 1 91 ? -13.257 10.193 2.846 1.00 89.62 91 LEU A CA 1
ATOM 699 C C . LEU A 1 91 ? -13.507 9.194 1.715 1.00 89.62 91 LEU A C 1
ATOM 701 O O . LEU A 1 91 ? -12.938 8.111 1.724 1.00 89.62 91 LEU A O 1
ATOM 705 N N . HIS A 1 92 ? -14.285 9.572 0.698 1.00 92.31 92 HIS A N 1
ATOM 706 C CA . HIS A 1 92 ? -14.512 8.722 -0.471 1.00 92.31 92 HIS A CA 1
ATOM 707 C C . HIS A 1 92 ? -13.209 8.381 -1.197 1.00 92.31 92 HIS A C 1
ATOM 709 O O . HIS A 1 92 ? -13.015 7.234 -1.585 1.00 92.31 92 HIS A O 1
ATOM 715 N N . THR A 1 93 ? -12.293 9.345 -1.337 1.00 91.50 93 THR A N 1
ATOM 716 C CA . THR A 1 93 ? -10.971 9.096 -1.933 1.00 91.50 93 THR A CA 1
ATOM 717 C C . THR A 1 93 ? -10.167 8.095 -1.105 1.00 91.50 93 THR A C 1
ATOM 719 O O . THR A 1 93 ? -9.558 7.196 -1.676 1.00 91.50 93 THR A O 1
ATOM 722 N N . PHE A 1 94 ? -10.192 8.219 0.225 1.00 92.69 94 PHE A N 1
ATOM 723 C CA . PHE A 1 94 ? -9.524 7.291 1.138 1.00 92.69 94 PHE A CA 1
ATOM 724 C C . PHE A 1 94 ? -10.115 5.881 1.035 1.00 92.69 94 PHE A C 1
ATOM 726 O O . PHE A 1 94 ? -9.391 4.909 0.846 1.00 92.69 94 PHE A O 1
ATOM 733 N N . LEU A 1 95 ? -11.444 5.769 1.102 1.00 94.19 95 LEU A N 1
ATOM 734 C CA . LEU A 1 95 ? -12.161 4.494 1.046 1.00 94.19 95 LEU A CA 1
ATOM 735 C C . LEU A 1 95 ? -12.047 3.808 -0.323 1.00 94.19 95 LEU A C 1
ATOM 737 O O . LEU A 1 95 ? -12.192 2.592 -0.405 1.00 94.19 95 LEU A O 1
ATOM 741 N N . TYR A 1 96 ? -11.748 4.563 -1.383 1.00 94.31 96 TYR A N 1
ATOM 742 C CA . TYR A 1 96 ? -11.517 4.038 -2.730 1.00 94.31 96 TYR A CA 1
ATOM 743 C C . TYR A 1 96 ? -10.153 3.345 -2.904 1.00 94.31 96 TYR A C 1
ATOM 745 O O . TYR A 1 96 ? -9.939 2.656 -3.911 1.00 94.31 96 TYR A O 1
ATOM 753 N N . LEU A 1 97 ? -9.218 3.520 -1.964 1.00 94.25 97 LEU A N 1
ATOM 754 C CA . LEU A 1 97 ? -7.897 2.888 -2.015 1.00 94.25 97 LEU A CA 1
ATOM 755 C C . LEU A 1 97 ? -7.988 1.360 -1.853 1.00 94.25 97 LEU A C 1
ATOM 757 O O . LEU A 1 97 ? -9.041 0.810 -1.529 1.00 94.25 97 LEU A O 1
ATOM 761 N N . HIS A 1 98 ? -6.898 0.648 -2.140 1.00 92.50 98 HIS A N 1
ATOM 762 C CA . HIS A 1 98 ? -6.864 -0.809 -1.998 1.00 92.50 98 HIS A CA 1
ATOM 763 C C . HIS A 1 98 ? -6.729 -1.232 -0.527 1.00 92.50 98 HIS A C 1
ATOM 765 O O . HIS A 1 98 ? -6.148 -0.511 0.275 1.00 92.50 98 HIS A O 1
ATOM 771 N N . GLY A 1 99 ? -7.263 -2.399 -0.178 1.00 92.62 99 GLY A N 1
ATOM 772 C CA . GLY A 1 99 ? -7.176 -2.980 1.160 1.00 92.62 99 GLY A CA 1
ATOM 773 C C . GLY A 1 99 ? -8.538 -3.383 1.687 1.00 92.62 99 GLY A C 1
ATOM 774 O O . GLY A 1 99 ? -9.502 -2.625 1.608 1.00 92.62 99 GLY A O 1
ATOM 775 N N . THR A 1 100 ? -8.634 -4.588 2.219 1.00 94.25 100 THR A N 1
ATOM 776 C CA . THR A 1 100 ? -9.854 -5.130 2.820 1.00 94.25 100 THR A CA 1
ATOM 777 C C . THR A 1 100 ? -9.549 -5.516 4.258 1.00 94.25 100 THR A C 1
ATOM 779 O O . THR A 1 100 ? -8.466 -6.050 4.495 1.00 94.25 100 THR A O 1
ATOM 782 N N . PRO A 1 101 ? -10.449 -5.239 5.216 1.00 96.56 101 PRO A N 1
ATOM 783 C CA . PRO A 1 101 ? -10.255 -5.696 6.585 1.00 96.56 101 PRO A CA 1
ATOM 784 C C . PRO A 1 101 ? -10.098 -7.218 6.644 1.00 96.56 101 PRO A C 1
ATOM 786 O O . PRO A 1 101 ? -10.896 -7.941 6.049 1.00 96.56 101 PRO A O 1
ATOM 789 N N . ASP A 1 102 ? -9.071 -7.673 7.354 1.00 95.00 102 ASP A N 1
ATOM 790 C CA . ASP A 1 102 ? -8.913 -9.050 7.816 1.00 95.00 102 ASP A CA 1
ATOM 791 C C . ASP A 1 102 ? -9.353 -9.157 9.290 1.00 95.00 102 ASP A C 1
ATOM 793 O O . ASP A 1 102 ? -9.720 -8.154 9.915 1.00 95.00 102 ASP A O 1
ATOM 797 N N . ASP A 1 103 ? -9.321 -10.364 9.859 1.00 96.25 103 ASP A N 1
ATOM 798 C CA . ASP A 1 103 ? -9.736 -10.599 11.249 1.00 96.25 103 ASP A CA 1
ATOM 799 C C . ASP A 1 103 ? -8.904 -9.772 12.245 1.00 96.25 103 ASP A C 1
ATOM 801 O O . ASP A 1 103 ? -9.444 -9.175 13.176 1.00 96.25 103 ASP A O 1
ATOM 805 N N . ALA A 1 104 ? -7.597 -9.631 12.002 1.00 93.44 104 ALA A N 1
ATOM 806 C CA . ALA A 1 104 ? -6.709 -8.844 12.856 1.00 93.44 104 ALA A CA 1
ATOM 807 C C . ALA A 1 104 ? -7.050 -7.340 12.838 1.00 93.44 104 ALA A C 1
ATOM 809 O O . ALA A 1 104 ? -6.951 -6.656 13.867 1.00 93.44 104 ALA A O 1
ATOM 810 N N . ILE A 1 105 ? -7.458 -6.809 11.681 1.00 95.50 105 ILE A N 1
ATOM 811 C CA . ILE A 1 105 ? -7.954 -5.439 11.524 1.00 95.50 105 ILE A CA 1
ATOM 812 C C . ILE A 1 105 ? -9.332 -5.279 12.171 1.00 95.50 105 ILE A C 1
ATOM 814 O O . ILE A 1 105 ? -9.588 -4.243 12.786 1.00 95.50 105 ILE A O 1
ATOM 818 N N . LEU A 1 106 ? -10.218 -6.270 12.071 1.00 97.38 106 LEU A N 1
ATOM 819 C CA . LEU A 1 106 ? -11.525 -6.226 12.731 1.00 97.38 106 LEU A CA 1
ATOM 820 C C . LEU A 1 106 ? -11.380 -6.217 14.257 1.00 97.38 106 LEU A C 1
ATOM 822 O O . LEU A 1 106 ? -12.024 -5.409 14.929 1.00 97.38 106 LEU A O 1
ATOM 826 N N . ASP A 1 107 ? -10.481 -7.027 14.811 1.00 95.75 107 ASP A N 1
ATOM 827 C CA . ASP A 1 107 ? -10.156 -7.015 16.240 1.00 95.75 107 ASP A CA 1
ATOM 828 C C . ASP A 1 107 ? -9.592 -5.659 16.677 1.00 95.75 107 ASP A C 1
ATOM 830 O O . ASP A 1 107 ? -9.989 -5.099 17.704 1.00 95.75 107 ASP A O 1
ATOM 834 N N . ALA A 1 108 ? -8.705 -5.082 15.859 1.00 94.12 108 ALA A N 1
ATOM 835 C CA . ALA A 1 108 ? -8.194 -3.730 16.063 1.00 94.12 108 ALA A CA 1
ATOM 836 C C . ALA A 1 108 ? -9.319 -2.697 16.105 1.00 94.12 108 ALA A C 1
ATOM 838 O O . ALA A 1 108 ? -9.354 -1.850 16.997 1.00 94.12 108 ALA A O 1
ATOM 839 N N . ALA A 1 109 ? -10.232 -2.769 15.141 1.00 96.44 109 ALA A N 1
ATOM 840 C CA . ALA A 1 109 ? -11.318 -1.822 14.991 1.00 96.44 109 ALA A CA 1
ATOM 841 C C . ALA A 1 109 ? -12.305 -1.898 16.155 1.00 96.44 109 ALA A C 1
ATOM 843 O O . ALA A 1 109 ? -12.691 -0.857 16.679 1.00 96.44 109 ALA A O 1
ATOM 844 N N . ASN A 1 110 ? -12.664 -3.103 16.605 1.00 96.19 110 ASN A N 1
ATOM 845 C CA . ASN A 1 110 ? -13.517 -3.303 17.777 1.00 96.19 110 ASN A CA 1
ATOM 846 C C . ASN A 1 110 ? -12.887 -2.704 19.037 1.00 96.19 110 ASN A C 1
ATOM 848 O O . ASN A 1 110 ? -13.530 -1.935 19.759 1.00 96.19 110 ASN A O 1
ATOM 852 N N . PHE A 1 111 ? -11.610 -3.011 19.270 1.00 93.50 111 PHE A N 1
ATOM 853 C CA . PHE A 1 111 ? -10.866 -2.467 20.398 1.00 93.50 111 PHE A CA 1
ATOM 854 C C . PHE A 1 111 ? -10.821 -0.931 20.349 1.00 93.50 111 PHE A C 1
ATOM 856 O O . PHE A 1 111 ? -11.215 -0.267 21.308 1.00 93.50 111 PHE A O 1
ATOM 863 N N . LEU A 1 112 ? -10.416 -0.351 19.216 1.00 92.44 112 LEU A N 1
ATOM 864 C CA . LEU A 1 112 ? -10.305 1.101 19.058 1.00 92.44 112 LEU A CA 1
ATOM 865 C C . LEU A 1 112 ? -11.661 1.803 19.136 1.00 92.44 112 LEU A C 1
ATOM 867 O O . LEU A 1 112 ? -11.749 2.863 19.744 1.00 92.44 112 LEU A O 1
ATOM 871 N N . HIS A 1 113 ? -12.723 1.214 18.586 1.00 93.44 113 HIS A N 1
ATOM 872 C CA . HIS A 1 113 ? -14.079 1.741 18.713 1.00 93.44 113 HIS A CA 1
ATOM 873 C C . HIS A 1 113 ? -14.502 1.840 20.183 1.00 93.44 113 HIS A C 1
ATOM 875 O O . HIS A 1 113 ? -14.976 2.886 20.618 1.00 93.44 113 HIS A O 1
ATOM 881 N N . SER A 1 114 ? -14.281 0.778 20.969 1.00 91.69 114 SER A N 1
ATOM 882 C CA . SER A 1 114 ? -14.617 0.773 22.400 1.00 91.69 114 SER A CA 1
ATOM 883 C C . SER A 1 114 ? -13.888 1.869 23.185 1.00 91.69 114 SER A C 1
ATOM 885 O O . SER A 1 114 ? -14.453 2.450 24.109 1.00 91.69 114 SER A O 1
ATOM 887 N N . LEU A 1 115 ? -12.659 2.187 22.770 1.00 87.56 115 LEU A N 1
ATOM 888 C CA . LEU A 1 115 ? -11.801 3.173 23.412 1.00 87.56 115 LEU A CA 1
ATOM 889 C C . LEU A 1 115 ? -12.123 4.612 22.983 1.00 87.56 115 LEU A C 1
ATOM 891 O O . LEU A 1 115 ? -12.101 5.525 23.803 1.00 87.56 115 LEU A O 1
ATOM 895 N N . ILE A 1 116 ? -12.387 4.823 21.693 1.00 86.19 116 ILE A N 1
ATOM 896 C CA . ILE A 1 116 ? -12.423 6.151 21.070 1.00 86.19 116 ILE A CA 1
ATOM 897 C C . ILE A 1 116 ? -13.849 6.702 20.959 1.00 86.19 116 ILE A C 1
ATOM 899 O O . ILE A 1 116 ? -14.035 7.908 21.105 1.00 86.19 116 ILE A O 1
ATOM 903 N N . SER A 1 117 ? -14.870 5.868 20.733 1.00 88.19 117 SER A N 1
ATOM 904 C CA . SER A 1 117 ? -16.254 6.340 20.556 1.00 88.19 117 SER A CA 1
ATOM 905 C C . SER A 1 117 ? -16.789 7.204 21.712 1.00 88.19 117 SER A C 1
ATOM 907 O O . SER A 1 117 ? -17.477 8.184 21.419 1.00 88.19 117 SER A O 1
ATOM 909 N N . PRO A 1 118 ? -16.451 6.955 22.998 1.00 88.12 118 PRO A N 1
ATOM 910 C CA . PRO A 1 118 ? -16.853 7.833 24.103 1.00 88.12 118 PRO A CA 1
ATOM 911 C C . PRO A 1 118 ? -16.302 9.266 24.025 1.00 88.12 118 PRO A C 1
ATOM 913 O O . PRO A 1 118 ? -16.845 10.157 24.674 1.00 88.12 118 PRO A O 1
ATOM 916 N N . LEU A 1 119 ? -15.242 9.504 23.244 1.00 82.88 119 LEU A N 1
ATOM 917 C CA . LEU A 1 119 ? -14.649 10.833 23.061 1.00 82.88 119 LEU A CA 1
ATOM 918 C C . LEU A 1 119 ? -15.481 11.729 22.131 1.00 82.88 119 LEU A C 1
ATOM 920 O O . LEU A 1 119 ? -15.239 12.934 22.063 1.00 82.88 119 LEU A O 1
ATOM 924 N N . PHE A 1 120 ? -16.451 11.157 21.413 1.00 83.31 120 PHE A N 1
ATOM 925 C CA . PHE A 1 120 ? -17.240 11.850 20.401 1.00 83.31 120 PHE A CA 1
ATOM 926 C C . PHE A 1 120 ? -18.744 11.767 20.699 1.00 83.31 120 PHE A C 1
ATOM 928 O O . PHE A 1 120 ? -19.228 10.749 21.208 1.00 83.31 120 PHE A O 1
ATOM 935 N N . PRO A 1 121 ? -19.521 12.818 20.369 1.00 85.62 121 PRO A N 1
ATOM 936 C CA . PRO A 1 121 ? -20.970 12.779 20.524 1.00 85.62 121 PRO A CA 1
ATOM 937 C C . PRO A 1 121 ? -21.580 11.683 19.629 1.00 85.62 121 PRO A C 1
ATOM 939 O O . PRO A 1 121 ? -21.026 11.421 18.559 1.00 85.62 121 PRO A O 1
ATOM 942 N N . PRO A 1 122 ? -22.727 11.076 19.998 1.00 86.25 122 PRO A N 1
ATOM 943 C CA . PRO A 1 122 ? -23.286 9.910 19.301 1.00 86.25 122 PRO A CA 1
ATOM 944 C C . PRO A 1 122 ? -23.402 10.062 17.777 1.00 86.25 122 PRO A C 1
ATOM 946 O O . PRO A 1 122 ? -23.098 9.138 17.034 1.00 86.25 122 PRO A O 1
ATOM 949 N N . GLN A 1 123 ? -23.774 11.250 17.295 1.00 84.50 123 GLN A N 1
ATOM 950 C CA . GLN A 1 123 ? -23.905 11.557 15.867 1.00 84.50 123 GLN A CA 1
ATOM 951 C C . GLN A 1 123 ? -22.578 11.649 15.091 1.00 84.50 123 GLN A C 1
ATOM 953 O O . GLN A 1 123 ? -22.599 11.686 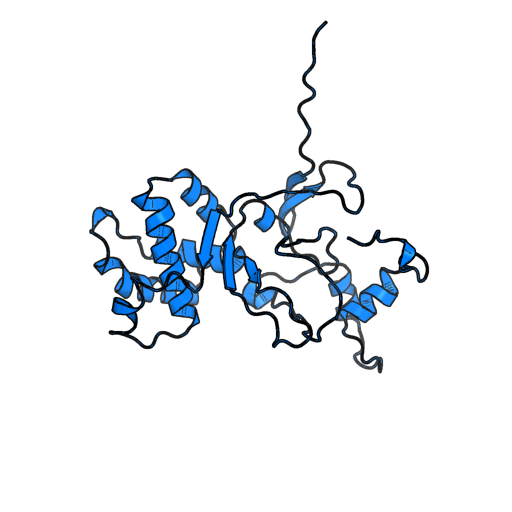13.863 1.00 84.50 123 GLN A O 1
ATOM 958 N N . ALA A 1 124 ? -21.441 11.728 15.782 1.00 83.75 124 ALA A N 1
ATOM 959 C CA . ALA A 1 124 ? -20.108 11.822 15.188 1.00 83.75 124 ALA A CA 1
ATOM 960 C C . ALA A 1 124 ? -19.284 10.533 15.371 1.00 83.75 124 ALA A C 1
ATOM 962 O O . ALA A 1 124 ? -18.161 10.437 14.880 1.00 83.75 124 ALA A O 1
ATOM 963 N N . GLN A 1 125 ? -19.830 9.522 16.054 1.00 88.31 125 GLN A N 1
ATOM 964 C CA . GLN A 1 125 ? -19.133 8.259 16.277 1.00 88.31 125 GLN A CA 1
ATOM 965 C C . GLN A 1 125 ? -18.923 7.505 14.959 1.00 88.31 125 GLN A C 1
ATOM 967 O O . GLN A 1 125 ? -19.846 7.308 14.166 1.00 88.31 125 GLN A O 1
ATOM 972 N N . LEU A 1 126 ? -17.684 7.070 14.732 1.00 90.81 126 LEU A N 1
ATOM 973 C CA . LEU A 1 126 ? -17.333 6.192 13.620 1.00 90.81 126 LEU A CA 1
ATOM 974 C C . LEU A 1 126 ? -17.833 4.779 13.923 1.00 90.81 126 LEU A C 1
ATOM 976 O O . LEU A 1 126 ? -17.653 4.300 15.036 1.00 90.81 126 LEU A O 1
ATOM 980 N N . SER A 1 127 ? -18.408 4.086 12.940 1.00 94.38 127 SER A N 1
ATOM 981 C CA . SER A 1 127 ? -18.746 2.670 13.106 1.00 94.38 127 SER A CA 1
ATOM 982 C C . SER A 1 127 ? -17.484 1.802 13.145 1.00 94.38 127 SER A C 1
ATOM 984 O O . SER A 1 127 ? -16.448 2.163 12.580 1.00 94.38 127 SER A O 1
ATOM 986 N N . VAL A 1 128 ? -17.584 0.617 13.758 1.00 96.88 128 VAL A N 1
ATOM 987 C CA . VAL A 1 128 ? -16.511 -0.396 13.731 1.00 96.88 128 VAL A CA 1
ATOM 988 C C . VAL A 1 128 ? -16.103 -0.724 12.294 1.00 96.88 128 VAL A C 1
ATOM 990 O O . VAL A 1 128 ? -14.913 -0.764 11.997 1.00 96.88 128 VAL A O 1
ATOM 993 N N . ASP A 1 129 ? -17.074 -0.898 11.391 1.00 97.25 129 ASP A N 1
ATOM 994 C CA . ASP A 1 129 ? -16.801 -1.174 9.976 1.00 97.25 129 ASP A CA 1
ATOM 995 C C . ASP A 1 129 ? -15.990 -0.044 9.330 1.00 97.25 129 ASP A C 1
ATOM 997 O O . ASP A 1 129 ? -14.962 -0.297 8.708 1.00 97.25 129 ASP A O 1
ATOM 1001 N N . LEU A 1 130 ? -16.366 1.219 9.556 1.00 95.25 130 LEU A N 1
ATOM 1002 C CA . LEU A 1 130 ? -15.627 2.347 8.999 1.00 95.25 130 LEU A CA 1
ATOM 1003 C C . LEU A 1 130 ? -14.204 2.435 9.568 1.00 95.25 130 LEU A C 1
ATOM 1005 O O . LEU A 1 130 ? -13.263 2.670 8.814 1.00 95.25 130 LEU A O 1
ATOM 1009 N N . ILE A 1 131 ? -14.024 2.200 10.870 1.00 96.06 131 ILE A N 1
ATOM 1010 C CA . ILE A 1 131 ? -12.694 2.123 11.494 1.00 96.06 131 ILE A CA 1
ATOM 1011 C C . ILE A 1 131 ? -11.863 1.011 10.840 1.00 96.06 131 ILE A C 1
ATOM 1013 O O . ILE A 1 131 ? -10.726 1.257 10.442 1.00 96.06 131 ILE A O 1
ATOM 1017 N N . ALA A 1 132 ? -12.431 -0.183 10.666 1.00 97.94 132 ALA A N 1
ATOM 1018 C CA . ALA A 1 132 ? -11.761 -1.307 10.018 1.00 97.94 132 ALA A CA 1
ATOM 1019 C C . ALA A 1 132 ? -11.361 -0.969 8.575 1.00 97.94 132 ALA A C 1
ATOM 1021 O O . ALA A 1 132 ? -10.227 -1.220 8.163 1.00 97.94 132 ALA A O 1
ATOM 1022 N N . GLN A 1 133 ? -12.258 -0.332 7.816 1.00 97.56 133 GLN A N 1
ATOM 1023 C CA . GLN A 1 133 ? -11.968 0.124 6.459 1.00 97.56 133 GLN A CA 1
ATOM 1024 C C . GLN A 1 133 ? -10.806 1.118 6.442 1.00 97.56 133 GLN A C 1
ATOM 1026 O O . GLN A 1 133 ? -9.906 0.955 5.620 1.00 97.56 133 GLN A O 1
ATOM 1031 N N . LEU A 1 134 ? -10.795 2.111 7.338 1.00 95.38 134 LEU A N 1
ATOM 1032 C CA . LEU A 1 134 ? -9.714 3.096 7.431 1.00 95.38 134 LEU A CA 1
ATOM 1033 C C . LEU A 1 134 ? -8.368 2.428 7.742 1.00 95.38 134 LEU A C 1
ATOM 1035 O O . LEU A 1 134 ? -7.387 2.700 7.054 1.00 95.38 134 LEU A O 1
ATOM 1039 N N . LEU A 1 135 ? -8.334 1.508 8.708 1.00 95.50 135 LEU A N 1
ATOM 1040 C CA . LEU A 1 135 ? -7.125 0.762 9.075 1.00 95.50 135 LEU A CA 1
ATOM 1041 C C . LEU A 1 135 ? -6.598 -0.091 7.917 1.00 95.50 135 LEU A C 1
ATOM 1043 O O . LEU A 1 135 ? -5.400 -0.089 7.643 1.00 95.50 135 LEU A O 1
ATOM 1047 N N . ALA A 1 136 ? -7.489 -0.784 7.204 1.00 95.62 136 ALA A N 1
ATOM 1048 C CA . ALA A 1 136 ? -7.112 -1.615 6.066 1.00 95.62 136 ALA A CA 1
ATOM 1049 C C . ALA A 1 136 ? -6.505 -0.798 4.920 1.00 95.62 136 ALA A C 1
ATOM 1051 O O . ALA A 1 136 ? -5.557 -1.249 4.281 1.00 95.62 136 ALA A O 1
ATOM 1052 N N . LYS A 1 137 ? -7.029 0.407 4.652 1.00 95.00 137 LYS A N 1
ATOM 1053 C CA . LYS A 1 137 ? -6.437 1.279 3.629 1.00 95.00 137 LYS A CA 1
ATOM 1054 C C . LYS A 1 137 ? -5.144 1.914 4.123 1.00 95.00 137 LYS A C 1
ATOM 1056 O O . LYS A 1 137 ? -4.198 2.012 3.355 1.00 95.00 137 LYS A O 1
ATOM 1061 N N . ASP A 1 138 ? -5.061 2.333 5.376 1.00 92.69 138 ASP A N 1
ATOM 1062 C CA . ASP A 1 138 ? -3.820 2.910 5.893 1.00 92.69 138 ASP A CA 1
ATOM 1063 C C . ASP A 1 138 ? -2.649 1.919 5.814 1.00 92.69 138 ASP A C 1
ATOM 1065 O O . ASP A 1 138 ? -1.593 2.264 5.280 1.00 92.69 138 ASP A O 1
ATOM 1069 N N . ARG A 1 139 ? -2.883 0.657 6.204 1.00 90.94 139 ARG A N 1
ATOM 1070 C CA . ARG A 1 139 ? -1.877 -0.417 6.168 1.00 90.94 139 ARG A CA 1
ATOM 1071 C C . ARG A 1 139 ? -1.230 -0.595 4.792 1.00 90.94 139 ARG A C 1
ATOM 1073 O O . ARG A 1 139 ? -0.031 -0.819 4.726 1.00 90.94 139 ARG A O 1
ATOM 1080 N N . LEU A 1 140 ? -2.005 -0.490 3.709 1.00 91.00 140 LEU A N 1
ATOM 1081 C CA . LEU A 1 140 ? -1.514 -0.781 2.353 1.00 91.00 140 LEU A CA 1
ATOM 1082 C C . LEU A 1 140 ? -1.061 0.446 1.561 1.00 91.00 140 LEU A C 1
ATOM 1084 O O . LEU A 1 140 ? -0.443 0.300 0.509 1.00 91.00 140 LEU A O 1
ATOM 1088 N N . ASN A 1 141 ? -1.438 1.650 1.997 1.00 92.12 141 ASN A N 1
ATOM 1089 C CA . ASN A 1 141 ? -1.335 2.844 1.156 1.00 92.12 141 ASN A CA 1
ATOM 1090 C C . ASN A 1 141 ? -0.590 4.010 1.822 1.00 92.12 141 ASN A C 1
ATOM 1092 O O . ASN A 1 141 ? -0.375 5.036 1.164 1.00 92.12 141 ASN A O 1
ATOM 1096 N N . SER A 1 142 ? -0.245 3.894 3.108 1.00 89.75 142 SER A N 1
ATOM 1097 C CA . SER A 1 142 ? 0.516 4.910 3.830 1.00 89.75 142 SER A CA 1
ATOM 1098 C C . SER A 1 142 ? 2.002 4.866 3.479 1.00 89.75 142 SER A C 1
ATOM 1100 O O . SER A 1 142 ? 2.586 3.834 3.163 1.00 89.75 142 SER A O 1
ATOM 1102 N N . PHE A 1 143 ? 2.619 6.039 3.525 1.00 85.75 143 PHE A N 1
ATOM 1103 C CA . PHE A 1 143 ? 4.039 6.244 3.321 1.00 85.75 143 PHE A CA 1
ATOM 1104 C C . PHE A 1 143 ? 4.644 6.757 4.623 1.00 85.75 143 PHE A C 1
ATOM 1106 O O . PHE A 1 143 ? 4.187 7.771 5.161 1.00 85.75 143 PHE A O 1
ATOM 1113 N N . GLY A 1 144 ? 5.699 6.095 5.094 1.00 82.94 144 GLY A N 1
ATOM 1114 C CA . GLY A 1 144 ? 6.574 6.664 6.112 1.00 82.94 144 GLY A CA 1
ATOM 1115 C C . GLY A 1 144 ? 7.272 7.899 5.547 1.00 82.94 144 GLY A C 1
ATOM 1116 O O . GLY A 1 144 ? 7.883 7.834 4.479 1.00 82.94 144 GLY A O 1
ATOM 1117 N N . LEU A 1 145 ? 7.138 9.020 6.251 1.00 77.94 145 LEU A N 1
ATOM 1118 C CA . LEU A 1 145 ? 7.950 10.212 6.057 1.00 77.94 145 LEU A CA 1
ATOM 1119 C C . LEU A 1 145 ? 9.162 10.078 6.961 1.00 77.94 145 LEU A C 1
ATOM 1121 O O . LEU A 1 145 ? 9.020 9.902 8.174 1.00 77.94 145 LEU A O 1
ATOM 1125 N N . MET A 1 146 ? 10.344 10.151 6.370 1.00 72.69 146 MET A N 1
ATOM 1126 C CA . MET A 1 146 ? 11.574 9.816 7.073 1.00 72.69 146 MET A CA 1
ATOM 1127 C C . MET A 1 146 ? 12.208 11.068 7.686 1.00 72.69 146 MET A C 1
ATOM 1129 O O . MET A 1 146 ? 12.127 12.172 7.133 1.00 72.69 146 MET A O 1
ATOM 1133 N N . ASP A 1 147 ? 12.874 10.900 8.826 1.00 69.94 147 ASP A N 1
ATOM 1134 C CA . ASP A 1 147 ? 13.820 11.893 9.329 1.00 69.94 147 ASP A CA 1
ATOM 1135 C C . ASP A 1 147 ? 14.924 12.152 8.308 1.00 69.94 147 ASP A C 1
ATOM 1137 O O . ASP A 1 147 ? 15.205 11.273 7.483 1.00 69.94 147 ASP A O 1
ATOM 1141 N N . PRO A 1 148 ? 15.549 13.342 8.315 1.00 67.25 148 PRO A N 1
ATOM 1142 C CA . PRO A 1 148 ? 16.710 13.603 7.480 1.00 67.25 148 PRO A CA 1
ATOM 1143 C C . PRO A 1 148 ? 17.759 12.506 7.654 1.00 67.25 148 PRO A C 1
ATOM 1145 O O . PRO A 1 148 ? 17.951 11.964 8.744 1.00 67.25 148 PRO A O 1
ATOM 1148 N N . TYR A 1 149 ? 18.418 12.149 6.558 1.00 65.81 149 TYR A N 1
ATOM 1149 C CA . TYR A 1 149 ? 19.540 11.228 6.637 1.00 65.81 149 TYR A CA 1
ATOM 1150 C C . TYR A 1 149 ? 20.664 11.850 7.477 1.00 65.81 149 TYR A C 1
ATOM 1152 O O . TYR A 1 149 ? 20.943 13.042 7.369 1.00 65.81 149 TYR A O 1
ATOM 1160 N N . SER A 1 150 ? 21.308 11.040 8.314 1.00 64.88 150 SER A N 1
ATOM 1161 C CA . SER A 1 150 ? 22.492 11.432 9.070 1.00 64.88 150 SER A CA 1
ATOM 1162 C C . SER A 1 150 ? 23.537 10.337 8.911 1.00 64.88 150 SER A C 1
ATOM 1164 O O . SER A 1 150 ? 23.311 9.215 9.352 1.00 64.88 150 SER A O 1
ATOM 1166 N N . CYS A 1 151 ? 24.674 10.662 8.294 1.00 63.16 151 CYS A N 1
ATOM 1167 C CA . CYS A 1 151 ? 25.756 9.704 8.030 1.00 63.16 151 CYS A CA 1
ATOM 1168 C C . CYS A 1 151 ? 26.373 9.108 9.306 1.00 63.16 151 CYS A C 1
ATOM 1170 O O . CYS A 1 151 ? 26.842 7.977 9.295 1.00 63.16 151 CYS A O 1
ATOM 1172 N N . ASN A 1 152 ? 26.339 9.856 10.411 1.00 68.75 152 ASN A N 1
ATOM 1173 C CA . ASN A 1 152 ? 26.822 9.418 11.725 1.00 68.75 152 ASN A CA 1
ATOM 1174 C C . ASN A 1 152 ? 25.672 9.120 12.699 1.00 68.75 152 ASN A C 1
ATOM 1176 O O . ASN A 1 152 ? 25.908 8.848 13.877 1.00 68.75 152 ASN A O 1
ATOM 1180 N N . GLY A 1 153 ? 24.430 9.271 12.240 1.00 63.62 153 GLY A N 1
ATOM 1181 C CA . GLY A 1 153 ? 23.248 9.064 13.055 1.00 63.62 153 GLY A CA 1
ATOM 1182 C C . GLY A 1 153 ? 22.836 7.598 13.087 1.00 63.62 153 GLY A C 1
ATOM 1183 O O . GLY A 1 153 ? 23.323 6.780 12.304 1.00 63.62 153 GLY A O 1
ATOM 1184 N N . PRO A 1 154 ? 21.905 7.246 13.984 1.00 69.06 154 PRO A N 1
ATOM 1185 C CA . PRO A 1 154 ? 21.224 5.969 13.876 1.00 69.06 154 PRO A CA 1
ATOM 1186 C C . PRO A 1 154 ? 20.494 5.871 12.528 1.00 69.06 154 PRO A C 1
ATOM 1188 O O . PRO A 1 154 ? 20.292 6.859 11.816 1.00 69.06 154 PRO A O 1
ATOM 1191 N N . GLN A 1 155 ? 20.056 4.660 12.197 1.00 64.31 155 GLN A N 1
ATOM 1192 C CA . GLN A 1 155 ? 19.191 4.420 11.051 1.00 64.31 155 GLN A CA 1
ATOM 1193 C C . GLN A 1 155 ? 18.016 5.407 11.019 1.00 64.31 155 GLN A C 1
ATOM 1195 O O . GLN A 1 155 ? 17.403 5.679 12.053 1.00 64.31 155 GLN A O 1
ATOM 1200 N N . ARG A 1 156 ? 17.708 5.932 9.822 1.00 67.69 156 ARG A N 1
ATOM 1201 C CA . ARG A 1 156 ? 16.629 6.911 9.627 1.00 67.69 156 ARG A CA 1
ATOM 1202 C C . ARG A 1 156 ? 15.337 6.396 10.255 1.00 67.69 156 ARG A C 1
ATOM 1204 O O . ARG A 1 156 ? 14.848 5.328 9.886 1.00 67.69 156 ARG A O 1
ATOM 1211 N N . SER A 1 157 ? 14.780 7.184 11.161 1.00 71.56 157 SER A N 1
ATOM 1212 C CA . SER A 1 157 ? 13.486 6.938 11.783 1.00 71.56 157 SER A CA 1
ATOM 1213 C C . SER A 1 157 ? 12.345 7.486 10.931 1.00 71.56 157 SER A C 1
ATOM 1215 O O . SER A 1 157 ? 12.503 8.436 10.162 1.00 71.56 157 SER A O 1
ATOM 1217 N N . ILE A 1 158 ? 11.169 6.877 11.068 1.00 73.81 158 ILE A N 1
ATOM 1218 C CA . ILE A 1 158 ? 9.921 7.442 10.556 1.00 73.81 158 ILE A CA 1
ATOM 1219 C C . ILE A 1 158 ? 9.483 8.545 11.524 1.00 73.81 158 ILE A C 1
ATOM 1221 O O . ILE A 1 158 ? 9.303 8.277 12.710 1.00 73.81 158 ILE A O 1
ATOM 1225 N N . LYS A 1 159 ? 9.276 9.767 11.021 1.00 75.38 159 LYS A N 1
ATOM 1226 C CA . LYS A 1 159 ? 8.806 10.923 11.815 1.00 75.38 159 LYS A CA 1
ATOM 1227 C C . LYS A 1 159 ? 7.310 11.191 11.684 1.00 75.38 159 LYS A C 1
ATOM 1229 O O . LYS A 1 159 ? 6.700 11.856 12.526 1.00 75.38 159 LYS A O 1
ATOM 1234 N N . ALA A 1 160 ? 6.718 10.709 10.598 1.00 75.50 160 ALA A N 1
ATOM 1235 C CA . ALA A 1 160 ? 5.307 10.880 10.306 1.00 75.50 160 ALA A CA 1
ATOM 1236 C C . ALA A 1 160 ? 4.839 9.839 9.288 1.00 75.50 160 ALA A C 1
ATOM 1238 O O . ALA A 1 160 ? 5.645 9.249 8.575 1.00 75.50 160 ALA A O 1
ATOM 1239 N N . TYR A 1 161 ? 3.528 9.668 9.187 1.00 82.88 161 TYR A N 1
ATOM 1240 C CA . TYR A 1 161 ? 2.892 8.861 8.151 1.00 82.88 161 TYR A CA 1
ATOM 1241 C C . TYR A 1 161 ? 2.019 9.751 7.280 1.00 82.88 161 TYR A C 1
ATOM 1243 O O . TYR A 1 161 ? 1.376 10.686 7.769 1.00 82.88 161 TYR A O 1
ATOM 1251 N N . ALA A 1 162 ? 1.997 9.475 5.981 1.00 84.38 162 ALA A N 1
ATOM 1252 C CA . ALA A 1 162 ? 1.192 10.233 5.042 1.00 84.38 162 ALA A CA 1
ATOM 1253 C C . ALA A 1 162 ? 0.607 9.362 3.934 1.00 84.38 162 ALA A C 1
ATOM 1255 O O . ALA A 1 162 ? 1.255 8.445 3.446 1.00 84.38 162 ALA A O 1
ATOM 1256 N N . ILE A 1 163 ? -0.599 9.694 3.478 1.00 88.31 163 ILE A N 1
ATOM 1257 C CA . ILE A 1 163 ? -1.231 9.028 2.331 1.00 88.31 163 ILE A CA 1
ATOM 1258 C C . ILE A 1 163 ? -1.286 9.991 1.154 1.00 88.31 163 ILE A C 1
ATOM 1260 O O . ILE A 1 163 ? -1.835 11.088 1.259 1.00 88.31 163 ILE A O 1
ATOM 1264 N N . TYR A 1 164 ? -0.761 9.564 0.008 1.00 88.25 164 TYR A N 1
ATOM 1265 C CA . TYR A 1 164 ? -0.751 10.333 -1.235 1.00 88.25 164 TYR A CA 1
ATOM 1266 C C . TYR A 1 164 ? -1.594 9.606 -2.288 1.00 88.25 164 TYR A C 1
ATOM 1268 O O . TYR A 1 164 ? -1.072 8.724 -2.968 1.00 88.25 164 TYR A O 1
ATOM 1276 N N . PRO A 1 165 ? -2.869 9.990 -2.501 1.00 86.31 165 PRO A N 1
ATOM 1277 C CA . PRO A 1 165 ? -3.819 9.178 -3.265 1.00 86.31 165 PRO A CA 1
ATOM 1278 C C . PRO A 1 165 ? -3.351 8.795 -4.665 1.00 86.31 165 PRO A C 1
ATOM 1280 O O . PRO A 1 165 ? -3.624 7.696 -5.120 1.00 86.31 165 PRO A O 1
ATOM 1283 N N . LYS A 1 166 ? -2.634 9.688 -5.359 1.00 86.75 166 LYS A N 1
ATOM 1284 C CA . LYS A 1 166 ? -2.079 9.378 -6.683 1.00 86.75 166 LYS A CA 1
ATOM 1285 C C . LYS A 1 166 ? -0.851 8.470 -6.603 1.00 86.75 166 LYS A C 1
ATOM 1287 O O . LYS A 1 166 ? -0.719 7.587 -7.439 1.00 86.75 166 LYS A O 1
ATOM 1292 N N . ALA A 1 167 ? 0.030 8.679 -5.624 1.00 88.12 167 ALA A N 1
ATOM 1293 C CA . ALA A 1 167 ? 1.257 7.894 -5.490 1.00 88.12 167 ALA A CA 1
ATOM 1294 C C . ALA A 1 167 ? 0.969 6.442 -5.076 1.00 88.12 167 ALA A C 1
ATOM 1296 O O . ALA A 1 167 ? 1.665 5.531 -5.501 1.00 88.12 167 ALA A O 1
ATOM 1297 N N . THR A 1 168 ? -0.108 6.220 -4.325 1.00 90.44 168 THR A N 1
ATOM 1298 C CA . THR A 1 168 ? -0.609 4.893 -3.956 1.00 90.44 168 THR A CA 1
ATOM 1299 C C . THR A 1 168 ? -0.941 3.993 -5.159 1.00 90.44 168 THR A C 1
ATOM 1301 O O . THR A 1 168 ? -0.960 2.777 -5.027 1.00 90.44 168 THR A O 1
ATOM 1304 N N . PHE A 1 169 ? -1.187 4.559 -6.346 1.00 91.62 169 PHE A N 1
ATOM 1305 C CA . PHE A 1 169 ? -1.451 3.776 -7.559 1.00 91.62 169 PHE A CA 1
ATOM 1306 C C . PHE A 1 169 ? -0.182 3.397 -8.337 1.00 91.62 169 PHE A C 1
ATOM 1308 O O . PHE A 1 169 ? -0.288 2.866 -9.441 1.00 91.62 169 PHE A O 1
ATOM 1315 N N . PHE A 1 170 ? 1.021 3.672 -7.827 1.00 89.88 170 PHE A N 1
ATOM 1316 C CA . PHE A 1 170 ? 2.214 3.028 -8.373 1.00 89.88 170 PHE A CA 1
ATOM 1317 C C . PHE A 1 170 ? 2.301 1.608 -7.835 1.00 89.88 170 PHE A C 1
ATOM 1319 O O . PHE A 1 170 ? 2.458 1.393 -6.637 1.00 89.88 170 PHE A O 1
ATOM 1326 N N . ASN A 1 171 ? 2.210 0.642 -8.743 1.00 89.88 171 ASN A N 1
ATOM 1327 C CA . ASN A 1 171 ? 2.379 -0.754 -8.386 1.00 89.88 171 ASN A CA 1
ATOM 1328 C C . ASN A 1 171 ? 3.844 -1.053 -8.081 1.00 89.88 171 ASN A C 1
ATOM 1330 O O . ASN A 1 171 ? 4.755 -0.450 -8.648 1.00 89.88 171 ASN A O 1
ATOM 1334 N N . HIS A 1 172 ? 4.050 -2.038 -7.218 1.00 87.69 172 HIS A N 1
ATOM 1335 C CA . HIS A 1 172 ? 5.372 -2.548 -6.917 1.00 87.69 172 HIS A CA 1
ATOM 1336 C C . HIS A 1 172 ? 5.987 -3.272 -8.124 1.00 87.69 172 HIS A C 1
ATOM 1338 O O . HIS A 1 172 ? 5.338 -4.087 -8.789 1.00 87.69 172 HIS A O 1
ATOM 1344 N N . ASP A 1 173 ? 7.271 -3.017 -8.334 1.00 83.75 173 ASP A N 1
ATOM 1345 C CA . ASP A 1 173 ? 8.180 -3.829 -9.128 1.00 83.75 173 ASP A CA 1
ATOM 1346 C C . ASP A 1 173 ? 9.540 -3.800 -8.420 1.00 83.75 173 ASP A C 1
ATOM 1348 O O . ASP A 1 173 ? 9.953 -2.739 -7.942 1.00 83.75 173 ASP A O 1
ATOM 1352 N N . CYS A 1 174 ? 10.230 -4.940 -8.308 1.00 79.62 174 CYS A N 1
ATOM 1353 C CA . CYS A 1 174 ? 11.537 -4.953 -7.649 1.00 79.62 174 CYS A CA 1
ATOM 1354 C C . CYS A 1 174 ? 12.629 -4.291 -8.503 1.00 79.62 174 CYS A C 1
ATOM 1356 O O . CYS A 1 174 ? 13.715 -4.028 -7.991 1.00 79.62 174 CYS A O 1
ATOM 1358 N N . VAL A 1 175 ? 12.349 -4.019 -9.781 1.00 79.62 175 VAL A N 1
ATOM 1359 C CA . VAL A 1 175 ? 13.173 -3.186 -10.663 1.00 79.62 175 VAL A CA 1
ATOM 1360 C C . VAL A 1 175 ? 12.339 -1.958 -11.049 1.00 79.62 175 VAL A C 1
ATOM 1362 O O . VAL A 1 175 ? 11.802 -1.881 -12.158 1.00 79.62 175 VAL A O 1
ATOM 1365 N N . PRO A 1 176 ? 12.140 -1.007 -10.117 1.00 82.75 176 PRO A N 1
ATOM 1366 C CA . PRO A 1 176 ? 11.217 0.095 -10.332 1.00 82.75 176 PRO A CA 1
ATOM 1367 C C . PRO A 1 176 ? 11.696 0.998 -11.472 1.00 82.75 176 PRO A C 1
ATOM 1369 O O . PRO A 1 176 ? 12.877 1.306 -11.605 1.00 82.75 176 PRO A O 1
ATOM 1372 N N . ASN A 1 177 ? 10.748 1.482 -12.271 1.00 83.31 177 ASN A N 1
ATOM 1373 C CA . ASN A 1 177 ? 10.990 2.441 -13.354 1.00 83.31 177 ASN A CA 1
ATOM 1374 C C . ASN A 1 177 ? 10.578 3.881 -12.990 1.00 83.31 177 ASN A C 1
ATOM 1376 O O . ASN A 1 177 ? 10.599 4.772 -13.840 1.00 83.31 177 ASN A O 1
ATOM 1380 N N . ALA A 1 178 ? 10.197 4.107 -11.732 1.00 82.88 178 ALA A N 1
ATOM 1381 C CA . ALA A 1 178 ? 9.906 5.410 -11.159 1.00 82.88 178 ALA A CA 1
ATOM 1382 C C . ALA A 1 178 ? 10.485 5.476 -9.743 1.00 82.88 178 ALA A C 1
ATOM 1384 O O . ALA A 1 178 ? 10.346 4.533 -8.965 1.00 82.88 178 ALA A O 1
ATOM 1385 N N . SER A 1 179 ? 11.092 6.611 -9.407 1.00 80.62 179 SER A N 1
ATOM 1386 C CA . SER A 1 179 ? 11.670 6.851 -8.086 1.00 80.62 179 SER A CA 1
ATOM 1387 C C . SER A 1 179 ? 10.860 7.901 -7.342 1.00 80.62 179 SER A C 1
ATOM 1389 O O . SER A 1 179 ? 10.476 8.931 -7.903 1.00 80.62 179 SER A O 1
ATOM 1391 N N . ARG A 1 180 ? 10.611 7.643 -6.059 1.00 77.69 180 ARG A N 1
ATOM 1392 C CA . ARG A 1 180 ? 10.025 8.612 -5.137 1.00 77.69 180 ARG A CA 1
ATOM 1393 C C . ARG A 1 180 ? 11.156 9.351 -4.439 1.00 77.69 180 ARG A C 1
ATOM 1395 O O . ARG A 1 180 ? 11.955 8.731 -3.747 1.00 77.69 180 ARG A O 1
ATOM 1402 N N . PHE A 1 181 ? 11.163 10.670 -4.564 1.00 66.81 181 PHE A N 1
ATOM 1403 C CA . PHE A 1 181 ? 12.019 11.532 -3.763 1.00 66.81 181 PHE A CA 1
ATOM 1404 C C . PHE A 1 181 ? 11.155 12.285 -2.758 1.00 66.81 181 PHE A C 1
ATOM 1406 O O . PHE A 1 181 ? 10.150 12.901 -3.119 1.00 66.81 181 PHE A O 1
ATOM 1413 N N . GLU A 1 182 ? 11.538 12.224 -1.489 1.00 56.31 182 GLU A N 1
ATOM 1414 C CA . GLU A 1 182 ? 11.105 13.208 -0.507 1.00 56.31 182 GLU A CA 1
ATOM 1415 C C . GLU A 1 182 ? 12.114 14.349 -0.581 1.00 56.31 182 GLU A C 1
ATOM 1417 O O . GLU A 1 182 ? 13.245 14.203 -0.125 1.00 56.31 182 GLU A O 1
ATOM 1422 N N . TYR A 1 183 ? 11.731 15.469 -1.196 1.00 45.19 183 TYR A N 1
ATOM 1423 C CA . TYR A 1 183 ? 12.528 16.694 -1.139 1.00 45.19 183 TYR A CA 1
ATOM 1424 C C . TYR A 1 183 ? 12.369 17.308 0.255 1.00 45.19 183 TYR A C 1
ATOM 1426 O O . TYR A 1 183 ? 11.615 18.255 0.462 1.00 45.19 183 TYR A O 1
ATOM 1434 N N . VAL A 1 184 ? 13.021 16.679 1.226 1.00 42.62 184 VAL A N 1
ATOM 1435 C CA . VAL A 1 184 ? 13.239 17.192 2.574 1.00 42.62 184 VAL A CA 1
ATOM 1436 C C . VAL A 1 184 ? 14.757 17.222 2.732 1.00 42.62 184 VAL A C 1
ATOM 1438 O O . VAL A 1 184 ? 15.343 16.286 3.257 1.00 42.62 184 VAL A O 1
ATOM 1441 N N . ASP A 1 185 ? 15.346 18.262 2.143 1.00 31.27 185 ASP A N 1
ATOM 1442 C CA . ASP A 1 185 ? 16.752 18.686 2.189 1.00 31.27 185 ASP A CA 1
ATOM 1443 C C . ASP A 1 185 ? 17.825 17.661 1.736 1.00 31.27 185 ASP A C 1
ATOM 1445 O O . ASP A 1 185 ? 18.104 16.651 2.378 1.00 31.27 185 ASP A O 1
ATOM 1449 N N . SER A 1 186 ? 18.463 17.964 0.598 1.00 30.55 186 SER A N 1
ATOM 1450 C CA . SER A 1 186 ? 19.643 17.298 0.014 1.00 30.55 186 SER A CA 1
ATOM 1451 C C . SER A 1 186 ? 20.897 17.512 0.885 1.00 30.55 186 SER A C 1
ATOM 1453 O O . SER A 1 186 ? 21.132 18.617 1.366 1.00 30.55 186 SER A O 1
ATOM 1455 N N . THR A 1 187 ? 21.756 16.516 1.137 1.00 32.06 187 THR A N 1
ATOM 1456 C CA . THR A 1 187 ? 22.876 16.126 0.252 1.00 32.06 187 THR A CA 1
ATOM 1457 C C . THR A 1 187 ? 23.626 14.883 0.794 1.00 32.06 187 THR A C 1
ATOM 1459 O O . THR A 1 187 ? 23.916 14.799 1.984 1.00 32.06 187 THR A O 1
ATOM 1462 N N . ASN A 1 188 ? 23.978 13.983 -0.134 1.00 32.72 188 ASN A N 1
ATOM 1463 C CA . ASN A 1 188 ? 25.102 13.025 -0.187 1.00 32.72 188 ASN A CA 1
ATOM 1464 C C . ASN A 1 188 ? 25.172 11.761 0.712 1.00 32.72 188 ASN A C 1
ATOM 1466 O O . ASN A 1 188 ? 25.454 11.801 1.906 1.00 32.72 188 ASN A O 1
ATOM 1470 N N . ASP A 1 189 ? 24.996 10.626 0.019 1.00 34.97 189 ASP A N 1
ATOM 1471 C CA . ASP A 1 189 ? 25.888 9.460 -0.118 1.00 34.97 189 ASP A CA 1
ATOM 1472 C C . ASP A 1 189 ? 26.516 8.826 1.136 1.00 34.97 189 ASP A C 1
ATOM 1474 O O . ASP A 1 189 ? 27.676 9.078 1.452 1.00 34.97 189 ASP A O 1
ATOM 1478 N N . ASP A 1 190 ? 25.807 7.869 1.748 1.00 36.72 190 ASP A N 1
ATOM 1479 C CA . ASP A 1 190 ? 26.439 6.589 2.110 1.00 36.72 190 ASP A CA 1
ATOM 1480 C C . ASP A 1 190 ? 25.390 5.462 2.197 1.00 36.72 190 ASP A C 1
ATOM 1482 O O . ASP A 1 190 ? 24.335 5.615 2.817 1.00 36.72 190 ASP A O 1
ATOM 1486 N N . TYR A 1 191 ? 25.625 4.347 1.502 1.00 33.28 191 TYR A N 1
ATOM 1487 C CA . TYR A 1 191 ? 24.644 3.267 1.336 1.00 33.28 191 TYR A CA 1
ATOM 1488 C C . TYR A 1 191 ? 24.647 2.329 2.549 1.00 33.28 191 TYR A C 1
ATOM 1490 O O . TYR A 1 191 ? 25.566 1.540 2.757 1.00 33.28 191 TYR A O 1
ATOM 1498 N N . GLY A 1 192 ? 23.575 2.406 3.339 1.00 30.91 192 GLY A N 1
ATOM 1499 C CA . GLY A 1 192 ? 23.344 1.569 4.510 1.00 30.91 192 GLY A CA 1
ATOM 1500 C C . GLY A 1 192 ? 22.769 0.189 4.181 1.00 30.91 192 GLY A C 1
ATOM 1501 O O . GLY A 1 192 ? 21.749 0.051 3.504 1.00 30.91 192 GLY A O 1
ATOM 1502 N N . HIS A 1 193 ? 23.405 -0.822 4.765 1.00 29.53 193 HIS A N 1
ATOM 1503 C CA . HIS A 1 193 ? 22.926 -2.187 4.942 1.00 29.53 193 HIS A CA 1
ATOM 1504 C C . HIS A 1 193 ? 21.575 -2.194 5.677 1.00 29.53 193 HIS A C 1
ATOM 1506 O O . HIS A 1 193 ? 21.543 -2.067 6.892 1.00 29.53 193 HIS A O 1
ATOM 1512 N N . ASN A 1 194 ? 20.471 -2.353 4.946 1.00 28.89 194 ASN A N 1
ATOM 1513 C CA . ASN A 1 194 ? 19.190 -2.854 5.450 1.00 28.89 194 ASN A CA 1
ATOM 1514 C C . ASN A 1 194 ? 18.475 -3.534 4.285 1.00 28.89 194 ASN A C 1
ATOM 1516 O O . ASN A 1 194 ? 17.798 -2.885 3.486 1.00 28.89 194 ASN A O 1
ATOM 1520 N N . SER A 1 195 ? 18.707 -4.841 4.150 1.00 32.94 195 SER A N 1
ATOM 1521 C CA . SER A 1 195 ? 18.069 -5.657 3.123 1.00 32.94 195 SER A CA 1
ATOM 1522 C C . SER A 1 195 ? 16.563 -5.625 3.343 1.00 32.94 195 SER A C 1
ATOM 1524 O O . SER A 1 195 ? 16.050 -6.166 4.320 1.00 32.94 195 SER A O 1
ATOM 1526 N N . THR A 1 196 ? 15.860 -4.959 2.436 1.00 32.38 196 THR A N 1
ATOM 1527 C CA . THR A 1 196 ? 14.423 -5.114 2.276 1.00 32.38 196 THR A CA 1
ATOM 1528 C C . THR A 1 196 ? 14.188 -6.457 1.597 1.00 32.38 196 THR A C 1
ATOM 1530 O O . THR A 1 196 ? 14.000 -6.528 0.384 1.00 32.38 196 THR A O 1
ATOM 1533 N N . ASP A 1 197 ? 14.116 -7.525 2.393 1.00 30.67 197 ASP A N 1
ATOM 1534 C CA . ASP A 1 197 ? 13.059 -8.503 2.137 1.00 30.67 197 ASP A CA 1
ATOM 1535 C C . ASP A 1 197 ? 11.755 -7.765 2.418 1.00 30.67 197 ASP A C 1
ATOM 1537 O O . ASP A 1 197 ? 11.234 -7.705 3.528 1.00 30.67 197 ASP A O 1
ATOM 1541 N N . MET A 1 198 ? 11.323 -7.028 1.397 1.00 37.84 198 MET A N 1
ATOM 1542 C CA . MET A 1 198 ? 10.077 -6.299 1.406 1.00 37.84 198 MET A CA 1
ATOM 1543 C C . MET A 1 198 ? 9.004 -7.368 1.552 1.00 37.84 198 MET A C 1
ATOM 1545 O O . MET A 1 198 ? 8.863 -8.229 0.683 1.00 37.84 198 MET A O 1
ATOM 1549 N N . ILE A 1 199 ? 8.313 -7.342 2.684 1.00 50.28 199 ILE A N 1
ATOM 15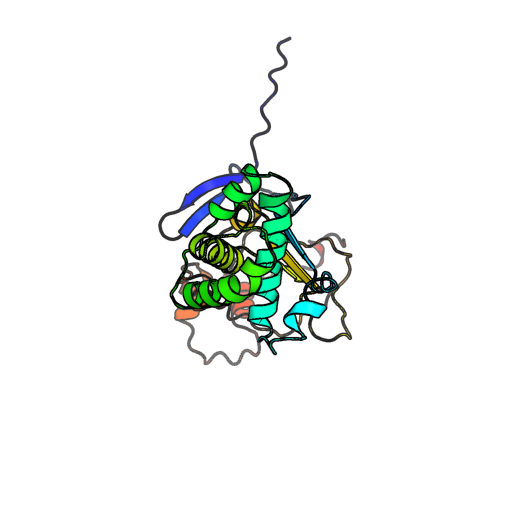50 C CA . ILE A 1 199 ? 7.267 -8.277 3.073 1.00 50.28 199 ILE A CA 1
ATOM 1551 C C . ILE A 1 199 ? 6.050 -8.050 2.155 1.00 50.28 199 ILE A C 1
ATOM 1553 O O . ILE A 1 199 ? 5.013 -7.526 2.534 1.00 50.28 199 ILE A O 1
ATOM 1557 N N . LEU A 1 200 ? 6.186 -8.381 0.871 1.00 52.16 200 LEU A N 1
ATOM 1558 C CA . LEU A 1 200 ? 5.169 -8.128 -0.153 1.00 52.16 200 LEU A CA 1
ATOM 1559 C C . LEU A 1 200 ? 3.917 -8.961 0.111 1.00 52.16 200 LEU A C 1
ATOM 1561 O O . LEU A 1 200 ? 2.799 -8.500 -0.111 1.00 52.16 200 LEU A O 1
ATOM 1565 N N . MET A 1 201 ? 4.104 -10.165 0.653 1.00 42.81 201 MET A N 1
ATOM 1566 C CA . MET A 1 201 ? 2.994 -11.040 0.995 1.00 42.81 201 MET A CA 1
ATOM 1567 C C . MET A 1 201 ? 2.325 -10.642 2.315 1.00 42.81 201 MET A C 1
ATOM 1569 O O . MET A 1 201 ? 1.113 -10.449 2.315 1.00 42.81 20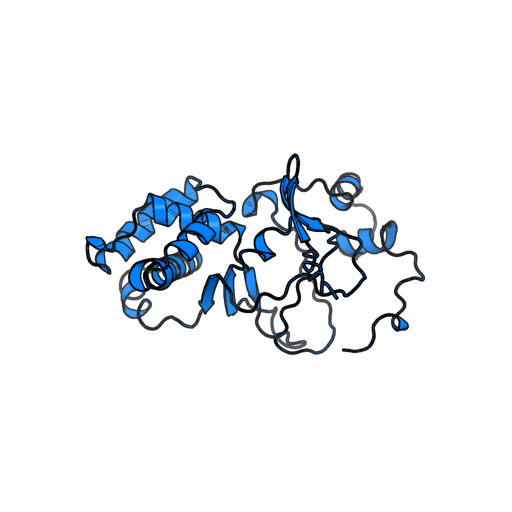1 MET A O 1
ATOM 1573 N N . GLU A 1 202 ? 3.067 -10.502 3.424 1.00 55.12 202 GLU A N 1
ATOM 1574 C CA . GLU A 1 202 ? 2.428 -10.226 4.727 1.00 55.12 202 GLU A CA 1
ATOM 1575 C C . GLU A 1 202 ? 1.919 -8.780 4.838 1.00 55.12 202 GLU A C 1
ATOM 1577 O O . GLU A 1 202 ? 0.875 -8.561 5.455 1.00 55.12 202 GLU A O 1
ATOM 1582 N N . ASP A 1 203 ? 2.580 -7.805 4.201 1.00 60.75 203 ASP A N 1
ATOM 1583 C CA . ASP A 1 203 ? 2.135 -6.412 4.273 1.00 60.75 203 ASP A CA 1
ATOM 1584 C C . ASP A 1 203 ? 1.201 -6.032 3.132 1.00 60.75 203 ASP A C 1
ATOM 1586 O O . ASP A 1 203 ? 0.246 -5.312 3.393 1.00 60.75 203 ASP A O 1
ATOM 1590 N N . TYR A 1 204 ? 1.415 -6.520 1.901 1.00 68.06 204 TYR A N 1
ATOM 1591 C CA . TYR A 1 204 ? 0.643 -6.080 0.728 1.00 68.06 204 TYR A CA 1
ATOM 1592 C C . TYR A 1 204 ? -0.287 -7.139 0.121 1.00 68.06 204 TYR A C 1
ATOM 1594 O O . TYR A 1 204 ? -1.066 -6.816 -0.779 1.00 68.06 204 TYR A O 1
ATOM 1602 N N . GLY A 1 205 ? -0.249 -8.384 0.602 1.00 67.44 205 GLY A N 1
ATOM 1603 C CA . GLY A 1 205 ? -1.173 -9.440 0.182 1.00 67.44 205 GLY A CA 1
ATOM 1604 C C . GLY A 1 205 ? -0.989 -9.927 -1.259 1.00 67.44 205 GLY A C 1
ATOM 1605 O O . GLY A 1 205 ? -1.931 -10.472 -1.835 1.00 67.44 205 GLY A O 1
ATOM 1606 N N . PHE A 1 206 ? 0.188 -9.735 -1.870 1.00 73.62 206 PHE A N 1
ATOM 1607 C CA . PHE A 1 206 ? 0.480 -10.266 -3.206 1.00 73.62 206 PHE A CA 1
ATOM 1608 C C . PHE A 1 206 ? 1.906 -10.816 -3.332 1.00 73.62 206 PHE A C 1
ATOM 1610 O O . PHE A 1 206 ? 2.838 -10.385 -2.657 1.00 73.62 206 PHE A O 1
ATOM 1617 N N . THR A 1 207 ? 2.096 -11.752 -4.266 1.00 71.31 207 THR A N 1
ATOM 1618 C CA . THR A 1 207 ? 3.424 -12.233 -4.674 1.00 71.31 207 THR A CA 1
ATOM 1619 C C . THR A 1 207 ? 3.900 -11.465 -5.904 1.00 71.31 207 THR A C 1
ATOM 1621 O O . THR A 1 207 ? 3.210 -11.425 -6.926 1.00 71.31 207 THR A O 1
ATOM 1624 N N . CYS A 1 208 ? 5.079 -10.843 -5.832 1.00 75.00 208 CYS A N 1
ATOM 1625 C CA . CYS A 1 208 ? 5.642 -10.123 -6.972 1.00 75.00 208 CYS A CA 1
ATOM 1626 C C . CYS A 1 208 ? 6.111 -11.092 -8.067 1.00 75.00 208 CYS A C 1
ATOM 1628 O O . CYS A 1 208 ? 6.878 -12.016 -7.820 1.00 75.00 208 CYS A O 1
ATOM 1630 N N . GLY A 1 209 ? 5.656 -10.851 -9.298 1.00 77.88 209 GLY A N 1
ATOM 1631 C CA . GLY A 1 209 ? 6.048 -11.597 -10.498 1.00 77.88 209 GLY A CA 1
ATOM 1632 C C . GLY A 1 209 ? 6.920 -10.784 -11.456 1.00 77.88 209 GLY A C 1
ATOM 1633 O O . GLY A 1 209 ? 6.781 -10.937 -12.672 1.00 77.88 209 GLY A O 1
ATOM 1634 N N . CYS A 1 210 ? 7.734 -9.855 -10.945 1.00 80.00 210 CYS A N 1
ATOM 1635 C CA . CYS A 1 210 ? 8.666 -9.081 -11.769 1.00 80.00 210 CYS A CA 1
ATOM 1636 C C . CYS A 1 210 ? 9.845 -9.938 -12.254 1.00 80.00 210 CYS A C 1
ATOM 1638 O O . CYS A 1 210 ? 10.059 -11.056 -11.778 1.00 80.00 210 CYS A O 1
ATOM 1640 N N . ASP A 1 211 ? 10.619 -9.411 -13.200 1.00 82.81 211 ASP A N 1
ATOM 1641 C CA . ASP A 1 211 ? 11.727 -10.154 -13.806 1.00 82.81 211 ASP A CA 1
ATOM 1642 C C . ASP A 1 211 ? 12.832 -10.473 -12.795 1.00 82.81 211 ASP A C 1
ATOM 1644 O O . ASP A 1 211 ? 13.377 -11.575 -12.828 1.00 82.81 211 ASP A O 1
ATOM 1648 N N . ARG A 1 212 ? 13.070 -9.589 -11.814 1.00 81.12 212 ARG A N 1
ATOM 1649 C CA . ARG A 1 212 ? 13.967 -9.883 -10.688 1.00 81.12 212 ARG A CA 1
ATOM 1650 C C . ARG A 1 212 ? 13.509 -11.097 -9.886 1.00 81.12 212 ARG A C 1
ATOM 1652 O O . ARG A 1 212 ? 14.282 -12.035 -9.742 1.00 81.12 212 ARG A O 1
ATOM 1659 N N . CYS A 1 213 ? 12.251 -11.135 -9.443 1.00 77.88 213 CYS A N 1
ATOM 1660 C CA . CYS A 1 213 ? 11.725 -12.272 -8.677 1.00 77.88 213 CYS A CA 1
ATOM 1661 C C . CYS A 1 213 ? 11.798 -13.592 -9.461 1.00 77.88 213 CYS A C 1
ATOM 1663 O O . CYS A 1 213 ? 12.133 -14.629 -8.895 1.00 77.88 213 CYS A O 1
ATOM 1665 N N . LYS A 1 214 ? 11.511 -13.564 -10.769 1.00 82.19 214 LYS A N 1
ATOM 1666 C CA . LYS A 1 214 ? 11.578 -14.757 -11.634 1.00 82.19 214 LYS A CA 1
ATOM 1667 C C . LYS A 1 214 ? 12.997 -15.287 -11.831 1.00 82.19 214 LYS A C 1
ATOM 1669 O O . LYS A 1 214 ? 13.162 -16.466 -12.127 1.00 82.19 214 LYS A O 1
ATOM 1674 N N . ILE A 1 215 ? 13.998 -14.418 -11.746 1.00 81.00 215 ILE A N 1
ATOM 1675 C CA . ILE A 1 215 ? 15.403 -14.794 -11.901 1.00 81.00 215 ILE A CA 1
ATOM 1676 C C . ILE A 1 215 ? 15.958 -15.282 -10.563 1.00 81.00 215 ILE A C 1
ATOM 1678 O O . ILE A 1 215 ? 16.518 -16.373 -10.511 1.00 81.00 215 ILE A O 1
ATOM 1682 N N . GLU A 1 216 ? 15.746 -14.521 -9.487 1.00 75.38 216 GLU A N 1
ATOM 1683 C CA . GLU A 1 216 ? 16.288 -14.826 -8.157 1.00 75.38 216 GLU A CA 1
ATOM 1684 C C . GLU A 1 216 ? 15.730 -16.123 -7.554 1.00 75.38 216 GLU A C 1
ATOM 1686 O O . GLU A 1 216 ? 16.432 -16.779 -6.794 1.00 75.38 216 GLU A O 1
ATOM 1691 N N . VAL A 1 217 ? 14.517 -16.561 -7.924 1.00 78.44 217 VAL A N 1
ATOM 1692 C CA . VAL A 1 217 ? 13.973 -17.863 -7.474 1.00 78.44 217 VAL A CA 1
ATOM 1693 C C . VAL A 1 217 ? 14.822 -19.062 -7.924 1.00 78.44 217 VAL A C 1
ATOM 1695 O O . VAL A 1 217 ? 14.736 -20.129 -7.325 1.00 78.44 217 VAL A O 1
ATOM 1698 N N . ASN A 1 218 ? 15.635 -18.891 -8.970 1.00 78.94 218 ASN A N 1
ATOM 1699 C CA . ASN A 1 218 ? 16.537 -19.917 -9.494 1.00 78.94 218 ASN A CA 1
ATOM 1700 C C . ASN A 1 218 ? 17.996 -19.683 -9.073 1.00 78.94 218 ASN A C 1
ATOM 1702 O O . ASN A 1 218 ? 18.892 -20.236 -9.703 1.00 78.94 218 ASN A O 1
ATOM 1706 N N . TRP A 1 219 ? 18.266 -18.804 -8.103 1.00 75.19 219 TRP A N 1
ATOM 1707 C CA . TRP A 1 219 ? 19.627 -18.605 -7.615 1.00 75.19 219 TRP A CA 1
ATOM 1708 C C . TRP A 1 219 ? 19.987 -19.654 -6.576 1.00 75.19 219 TRP A C 1
ATOM 1710 O O . TRP A 1 219 ? 19.415 -19.725 -5.488 1.00 75.19 219 TRP A O 1
ATOM 1720 N N . ASP A 1 220 ? 20.994 -20.440 -6.920 1.00 62.19 220 ASP A N 1
ATOM 1721 C CA . ASP A 1 220 ? 21.656 -21.358 -6.016 1.00 62.19 220 ASP A CA 1
ATOM 1722 C C . ASP A 1 220 ? 22.457 -20.488 -5.036 1.00 62.19 220 ASP A C 1
ATOM 1724 O O . ASP A 1 220 ? 23.303 -19.698 -5.459 1.00 62.19 220 ASP A O 1
ATOM 1728 N N . GLY A 1 221 ? 22.177 -20.569 -3.733 1.00 59.59 221 GLY A N 1
ATOM 1729 C CA . GLY A 1 221 ? 22.762 -19.704 -2.694 1.00 59.59 221 GLY A CA 1
ATOM 1730 C C . GLY A 1 221 ? 24.279 -19.842 -2.468 1.00 59.59 221 GLY A C 1
ATOM 1731 O O . GLY A 1 221 ? 24.746 -19.581 -1.364 1.00 59.59 221 GLY A O 1
ATOM 1732 N N . GLU A 1 222 ? 25.041 -20.285 -3.469 1.00 52.31 222 GLU A N 1
ATOM 1733 C CA . GLU A 1 222 ? 26.469 -20.609 -3.393 1.00 52.31 222 GLU A CA 1
ATOM 1734 C C . GLU A 1 222 ? 27.402 -19.548 -4.000 1.00 52.31 222 GLU A C 1
ATOM 1736 O O . GLU A 1 222 ? 28.622 -19.654 -3.845 1.00 52.31 222 GLU A O 1
ATOM 1741 N N . GLU A 1 223 ? 26.897 -18.497 -4.660 1.00 53.72 223 GLU A N 1
ATOM 1742 C CA . GLU A 1 223 ? 27.781 -17.396 -5.057 1.00 53.72 223 GLU A CA 1
ATOM 1743 C C . GLU A 1 223 ? 28.238 -16.643 -3.796 1.00 53.72 223 GLU A C 1
ATOM 1745 O O . GLU A 1 223 ? 27.481 -15.901 -3.177 1.00 53.72 223 GLU A O 1
ATOM 1750 N N . ASN A 1 224 ? 29.508 -16.869 -3.437 1.00 50.78 224 ASN A N 1
ATOM 1751 C CA . ASN A 1 224 ? 30.321 -16.260 -2.372 1.00 50.78 224 ASN A CA 1
ATOM 1752 C C . ASN A 1 224 ? 30.495 -14.734 -2.550 1.00 50.78 224 ASN A C 1
ATOM 1754 O O . ASN A 1 224 ? 31.598 -14.193 -2.457 1.00 50.78 224 ASN A O 1
ATOM 1758 N N . ASN A 1 225 ? 29.418 -14.031 -2.880 1.00 54.81 225 ASN A N 1
ATOM 1759 C CA . ASN A 1 225 ? 29.405 -12.601 -3.063 1.00 54.81 225 ASN A CA 1
ATOM 1760 C C . ASN A 1 225 ? 28.715 -11.965 -1.852 1.00 54.81 225 ASN A C 1
ATOM 1762 O O . ASN A 1 225 ? 27.546 -12.227 -1.583 1.00 54.81 225 ASN A O 1
ATOM 1766 N N . SER A 1 226 ? 29.456 -11.133 -1.117 1.00 59.09 226 SER A N 1
ATOM 1767 C CA . SER A 1 226 ? 28.961 -10.366 0.037 1.00 59.09 226 SER A CA 1
ATOM 1768 C C . SER A 1 226 ? 27.851 -9.374 -0.325 1.00 59.09 226 SER A C 1
ATOM 1770 O O . SER A 1 226 ? 27.254 -8.760 0.557 1.00 59.09 226 SER A O 1
ATOM 1772 N N . ASP A 1 227 ? 27.603 -9.189 -1.618 1.00 64.88 227 ASP A N 1
ATOM 1773 C CA . ASP A 1 227 ? 26.591 -8.288 -2.138 1.00 64.88 227 ASP A CA 1
ATOM 1774 C C . ASP A 1 227 ? 25.173 -8.822 -1.900 1.00 64.88 227 ASP A C 1
ATOM 1776 O O . ASP A 1 227 ? 24.878 -9.999 -2.108 1.00 64.88 227 ASP A O 1
ATOM 1780 N N . LEU A 1 228 ? 24.259 -7.920 -1.538 1.00 69.25 228 LEU A N 1
ATOM 1781 C CA . LEU A 1 228 ? 22.834 -8.225 -1.392 1.00 69.25 228 LEU A CA 1
ATOM 1782 C C . LEU A 1 228 ? 22.225 -8.692 -2.733 1.00 69.25 228 LEU A C 1
ATOM 1784 O O . LEU A 1 228 ? 22.641 -8.199 -3.786 1.00 69.25 228 LEU A O 1
ATOM 1788 N N . PRO A 1 229 ? 21.186 -9.555 -2.733 1.00 68.12 229 PRO A N 1
ATOM 1789 C CA . PRO A 1 229 ? 20.642 -10.127 -3.968 1.00 68.12 229 PRO A CA 1
ATOM 1790 C C . PRO A 1 229 ? 20.249 -9.089 -5.033 1.00 68.12 229 PRO A C 1
ATOM 1792 O O . PRO A 1 229 ? 20.587 -9.221 -6.207 1.00 68.12 229 PRO A O 1
ATOM 1795 N N . HIS A 1 230 ? 19.637 -7.974 -4.621 1.00 71.75 230 HIS A N 1
ATOM 1796 C CA . HIS A 1 230 ? 19.278 -6.891 -5.541 1.00 71.75 230 HIS A CA 1
ATOM 1797 C C . HIS A 1 230 ? 20.496 -6.204 -6.186 1.00 71.75 230 HIS A C 1
ATOM 1799 O O . HIS A 1 230 ? 20.413 -5.789 -7.341 1.00 71.75 230 HIS A O 1
ATOM 1805 N N . VAL A 1 231 ? 21.630 -6.099 -5.482 1.00 71.38 231 VAL A N 1
ATOM 1806 C CA . VAL A 1 231 ? 22.879 -5.536 -6.029 1.00 71.38 231 VAL A CA 1
ATOM 1807 C C . VAL A 1 231 ? 23.434 -6.466 -7.102 1.00 71.38 231 VAL A C 1
ATOM 1809 O O . VAL A 1 231 ? 23.767 -6.018 -8.202 1.00 71.38 231 VAL A O 1
ATOM 1812 N N . GLN A 1 232 ? 23.458 -7.770 -6.815 1.00 72.81 232 GLN A N 1
ATOM 1813 C CA . GLN A 1 232 ? 23.874 -8.788 -7.778 1.00 72.81 232 GLN A CA 1
ATOM 1814 C C . GLN A 1 232 ? 22.988 -8.751 -9.029 1.00 72.81 232 GLN A C 1
ATOM 1816 O O . GLN A 1 232 ? 23.496 -8.789 -10.153 1.00 72.81 232 GLN A O 1
ATOM 1821 N N . PHE A 1 233 ? 21.673 -8.596 -8.844 1.00 78.94 233 PHE A N 1
ATOM 1822 C CA . PHE A 1 233 ? 20.715 -8.530 -9.939 1.00 78.94 233 PHE A CA 1
ATOM 1823 C C . PHE A 1 233 ? 20.975 -7.316 -10.839 1.00 78.94 233 PHE A C 1
ATOM 1825 O O . PHE A 1 233 ? 21.108 -7.458 -12.055 1.00 78.94 233 PHE A O 1
ATOM 1832 N N . LEU A 1 234 ? 21.094 -6.123 -10.249 1.00 75.94 234 LEU A N 1
ATOM 1833 C CA . LEU A 1 234 ? 21.356 -4.892 -10.999 1.00 75.94 234 LEU A CA 1
ATOM 1834 C C . LEU A 1 234 ? 22.682 -4.971 -11.768 1.00 75.94 234 LEU A C 1
ATOM 1836 O O . LEU A 1 234 ? 22.734 -4.603 -12.941 1.00 75.94 234 LEU A O 1
ATOM 1840 N N . SER A 1 235 ? 23.729 -5.507 -11.136 1.00 75.88 235 SER A N 1
ATOM 1841 C CA . SER A 1 235 ? 25.056 -5.679 -11.739 1.00 75.88 235 SER A CA 1
ATOM 1842 C C . SER A 1 235 ? 25.056 -6.653 -12.925 1.00 75.88 235 SER A C 1
ATOM 1844 O O . SER A 1 235 ? 25.678 -6.369 -13.948 1.00 75.88 235 SER A O 1
ATOM 1846 N N . LYS A 1 236 ? 24.348 -7.789 -12.819 1.00 79.56 236 LYS A N 1
ATOM 1847 C CA . LYS A 1 236 ? 24.290 -8.810 -13.883 1.00 79.56 236 LYS A CA 1
ATOM 1848 C C . LYS A 1 236 ? 23.337 -8.447 -15.027 1.00 79.56 236 LYS A C 1
ATOM 1850 O O . LYS A 1 236 ? 23.645 -8.778 -16.169 1.00 79.56 236 LYS A O 1
ATOM 1855 N N . TYR A 1 237 ? 22.191 -7.824 -14.739 1.00 79.88 237 TYR A N 1
ATOM 1856 C CA . TYR A 1 237 ? 21.069 -7.766 -15.691 1.00 79.88 237 TYR A CA 1
ATOM 1857 C C . TYR A 1 237 ? 20.616 -6.362 -16.097 1.00 79.88 237 TYR A C 1
ATOM 1859 O O . TYR A 1 237 ? 19.902 -6.238 -17.089 1.00 79.88 237 TYR A O 1
ATOM 1867 N N . VAL A 1 238 ? 20.991 -5.313 -15.360 1.00 74.69 238 VAL A N 1
ATOM 1868 C CA . VAL A 1 238 ? 20.518 -3.942 -15.637 1.00 74.69 238 VAL A CA 1
ATOM 1869 C C . VAL A 1 238 ? 21.656 -3.034 -16.089 1.00 74.69 238 VAL A C 1
ATOM 1871 O O . VAL A 1 238 ? 21.516 -2.299 -17.064 1.00 74.69 238 VAL A O 1
ATOM 1874 N N . CYS A 1 239 ? 22.802 -3.096 -15.416 1.00 61.69 239 CYS A N 1
ATOM 1875 C CA . CYS A 1 239 ? 23.972 -2.319 -15.791 1.00 61.69 239 CYS A CA 1
ATOM 1876 C C . CYS A 1 239 ? 24.761 -3.034 -16.895 1.00 61.69 239 CYS A C 1
ATOM 1878 O O . CYS A 1 239 ? 25.578 -3.911 -16.619 1.00 61.69 239 CYS A O 1
ATOM 1880 N N . GLU A 1 240 ? 24.647 -2.586 -18.148 1.00 55.16 240 GLU A N 1
ATOM 1881 C CA . GLU A 1 240 ? 25.812 -2.698 -19.028 1.00 55.16 240 GLU A CA 1
ATOM 1882 C C . GLU A 1 240 ? 26.939 -1.902 -18.356 1.00 55.16 240 GLU A C 1
ATOM 1884 O O . GLU A 1 240 ? 26.757 -0.714 -18.080 1.00 55.16 240 GLU A O 1
ATOM 1889 N N . ARG A 1 241 ? 28.081 -2.546 -18.061 1.00 47.69 241 ARG A N 1
ATOM 1890 C CA . ARG A 1 241 ? 29.203 -2.024 -17.239 1.00 47.69 241 ARG A CA 1
ATOM 1891 C C . ARG A 1 241 ? 29.696 -0.598 -17.567 1.00 47.69 241 ARG A C 1
ATOM 1893 O O . ARG A 1 241 ? 30.485 -0.058 -16.804 1.00 47.69 241 ARG A O 1
ATOM 1900 N N . ASN A 1 242 ? 29.228 0.020 -18.652 1.00 43.62 242 ASN A N 1
ATOM 1901 C CA . ASN A 1 242 ? 29.659 1.325 -19.143 1.00 43.62 242 ASN A CA 1
ATOM 1902 C C . ASN A 1 242 ? 28.581 2.432 -19.172 1.00 43.62 242 ASN A C 1
ATOM 1904 O O . ASN A 1 242 ? 28.916 3.540 -19.578 1.00 43.62 242 ASN A O 1
ATOM 1908 N N . GLN A 1 243 ? 27.320 2.202 -18.773 1.00 42.97 243 GLN A N 1
ATOM 1909 C CA . GLN A 1 243 ? 26.272 3.240 -18.915 1.00 42.97 243 GLN A CA 1
ATOM 1910 C C . GLN A 1 243 ? 26.086 4.161 -17.688 1.00 42.97 243 GLN A C 1
ATOM 1912 O O . GLN A 1 243 ? 25.534 5.254 -17.817 1.00 42.97 243 GLN A O 1
ATOM 1917 N N . TYR A 1 244 ? 26.603 3.778 -16.516 1.00 41.19 244 TYR A N 1
ATOM 1918 C CA . TYR A 1 244 ? 26.446 4.521 -15.254 1.00 41.19 244 TYR A CA 1
ATOM 1919 C C . TYR A 1 244 ? 27.788 4.926 -14.632 1.00 41.19 244 TYR A C 1
ATOM 1921 O O . TYR A 1 244 ? 28.010 4.777 -13.431 1.00 41.19 244 TYR A O 1
ATOM 1929 N N . THR A 1 245 ? 28.726 5.427 -15.435 1.00 33.34 245 THR A N 1
ATOM 1930 C CA . THR A 1 245 ? 29.890 6.117 -14.870 1.00 33.34 245 THR A CA 1
ATOM 1931 C C . THR A 1 245 ? 29.424 7.425 -14.217 1.00 33.34 245 THR A C 1
ATOM 1933 O O . THR A 1 245 ? 28.510 8.082 -14.711 1.00 33.34 245 THR A O 1
ATOM 1936 N N . LYS A 1 246 ? 30.040 7.809 -13.089 1.00 38.12 246 LYS A N 1
ATOM 1937 C CA . LYS A 1 246 ? 29.703 8.996 -12.265 1.00 38.12 246 LYS A CA 1
ATOM 1938 C C . LYS A 1 246 ? 29.439 10.300 -13.044 1.00 38.12 246 LYS A C 1
ATOM 1940 O O . LYS A 1 246 ? 28.798 11.193 -12.514 1.00 38.12 246 LYS A O 1
ATOM 1945 N N . SER A 1 247 ? 29.900 10.415 -14.288 1.00 39.50 247 SER A N 1
ATOM 1946 C CA . SER A 1 247 ? 29.686 11.570 -15.163 1.00 39.50 247 SER A CA 1
ATOM 1947 C C . SER A 1 247 ? 28.247 11.778 -15.659 1.00 39.50 247 SER A C 1
ATOM 1949 O O . SER A 1 247 ? 27.975 12.834 -16.223 1.00 39.50 247 SER A O 1
ATOM 1951 N N . THR A 1 248 ? 27.336 10.806 -15.521 1.00 38.53 248 THR A N 1
ATOM 1952 C CA . THR A 1 248 ? 25.984 10.906 -16.116 1.00 38.53 248 THR A CA 1
ATOM 1953 C C . THR A 1 248 ? 24.925 11.511 -15.186 1.00 38.53 248 THR A C 1
ATOM 1955 O O . THR A 1 248 ? 23.819 11.799 -15.642 1.00 38.53 248 THR A O 1
ATOM 1958 N N . PHE A 1 249 ? 25.242 11.748 -13.910 1.00 34.19 249 PHE A N 1
ATOM 1959 C CA . PHE A 1 249 ? 24.367 12.484 -12.997 1.00 34.19 249 PHE A CA 1
ATOM 1960 C C . PHE A 1 249 ? 24.940 13.890 -12.789 1.00 34.19 249 PHE A C 1
ATOM 1962 O O . PHE A 1 249 ? 26.049 14.001 -12.267 1.00 34.19 249 PHE A O 1
ATOM 1969 N N . PRO A 1 250 ? 24.242 14.966 -13.205 1.00 28.98 250 PRO A N 1
ATOM 1970 C CA . PRO A 1 250 ? 24.618 16.294 -12.753 1.00 28.98 250 PRO A CA 1
ATOM 1971 C C . PRO A 1 250 ? 24.455 16.305 -11.233 1.00 28.98 250 PRO A C 1
ATOM 1973 O O . PRO A 1 250 ? 23.405 15.899 -10.732 1.00 28.98 250 PRO A O 1
ATOM 1976 N N . GLU A 1 251 ? 25.513 16.698 -10.525 1.00 29.17 251 GLU A N 1
ATOM 1977 C CA . GLU A 1 251 ? 25.465 16.960 -9.088 1.00 29.17 251 GLU A CA 1
ATOM 1978 C C . GLU A 1 251 ? 24.252 17.859 -8.807 1.00 29.17 251 GLU A C 1
ATOM 1980 O O . GLU A 1 251 ? 24.122 18.941 -9.390 1.00 29.17 251 GLU A O 1
ATOM 1985 N N . PHE A 1 252 ? 23.331 17.345 -7.992 1.00 31.62 252 PHE A N 1
ATOM 1986 C CA . PHE A 1 252 ? 22.214 18.097 -7.430 1.00 31.62 252 PHE A CA 1
ATOM 1987 C C . PHE A 1 252 ? 22.630 18.689 -6.088 1.00 31.62 252 PHE A C 1
ATOM 1989 O O . PHE A 1 252 ? 23.282 17.958 -5.308 1.00 31.62 252 PHE A O 1
#

Sequence (252 aa):
MLIVMVASRSLLRMEQIPGKGRGLVASQLLKAGQILLLSSHPLLHLTLTMTIVLESYLSLTIVLLSQRQVQAHLIVASHNLFLHNHTPSKLHTFLYLHGTPDDAILDAANFLHSLISPLFPPQAQLSVDLIAQLLAKDRLNSFGLMDPYSCNGPQRSIKAYAIYPKATFFNHDCVPNASRFEYVDSTNDDYGHNSTDMILMEDYGFTCGCDRCKIEVNWDGEENNSDLPHVQFLSKYVCERNQYTKSTFPEF

Secondary structure (DSSP, 8-state):
----------SEEEEEETTTEEEEEESS---TT-------S-SEEEETT--SSSHHHHTTT----HHHHHHHHHHHHHIIIIIITT-HHHHHHHHTSS----HHHHHHHHHHHHHHGGGS-GGGPPPHHHHHHHHHHHHHHEEEEEPPP-TTSSSPPEEEEEE-TTGGGPPP-SS-SS-----S---------------HHHHHS----SHHHHHHTT--TT----S-HHHHHIIIII--TTS--GGGS---

Foldseek 3Di:
DDPPPPPPPQQWDWDQDVQQGIAIDGPDDDDPPDDRDDQPDFLFKFFPPPCDVVCVQDVVPDPDDPVLVSLLSLVVRCLCRPPVVVPVVSLVLLLPADFDFDPVLLVSLVVSLVRCQVVDDPVSRDDSRSSSSNVRSCLQFKDFDWDDDDPPDPDIDRRMIGGHSNVSRHTDDLPDPDDDDDPPDDDDDDDDDDDPPPPCCVRVNDDDPHPLVVVVVPDDPPPPDPDDSSVVCCVPPPDPVPPDDPVPDDHD